Protein AF-A0A5A8DLE2-F1 (afdb_monomer_lite)

Secondary structure (DSSP, 8-state):
-----------------------------S-------SS---GGGTTTS-SS--PPPPS-SS--EEEEE-SSSTT--EEEEETTEEEEE-TTS-HHHHHHHHHHHHHHS-TTT-SSHHHHHHHHHHHHHTTEEEEEEES-GGGS-HHHHHHHHHHTTTSEE---EEET-TTHHHHHHHHHHHHIIIIIIHHH-HHHH-SSSS-HHHHHHHHHHHTTSB--GGG-S--HHHHHHHHHHHHHHHHHHHHHHHTTHHHHHS-TT-SSB----HHHHHHH-HHHHHHHHTTHHHH--PPPHHHHHTT--SSSS------S-----S------------

Radius of gyration: 22.49 Å; chains: 1; bounding box: 56×70×84 Å

Sequence (334 aa):
MGHLASAILAAALGAALSCGAAASILGPNPFSIVDSTAGCEDPSLAGCALATASGVVPADLYQREGPFETDEYPGFDRVVVTRGVTLLAEADVSDGFLERVADTLESMLPQFLASDPERQEAVIRAMFRHKAVVPIVSGYWEAVPHHLEDSWSSVAQDHTVCDGLMEGVPGQALEVVEHLLHALTEVGLKSVFPRVWGTSGNTPLALATETAIRQGWYNVEHCAGLSAEAEAERRRGMAKEFAYWFTTTVWDLQDRLGPLNEDEWVLRSRPELLRLMPDFFASFQTSAAQVLQPPNVTVLATFGTSRDGALPELGEGLTFGPGEALGARAPTFV

Organism: Cafeteria roenbergensis (NCBI:txid33653)

pLDDT: mean 77.66, std 25.87, range [23.58, 98.5]

Structure (mmCIF, N/CA/C/O backbone):
data_AF-A0A5A8DLE2-F1
#
_entry.id   AF-A0A5A8DLE2-F1
#
loop_
_atom_site.group_PDB
_atom_site.id
_atom_site.type_symbol
_atom_site.label_atom_id
_atom_site.label_alt_id
_atom_site.label_comp_id
_atom_site.label_asym_id
_atom_site.label_entity_id
_atom_site.label_seq_id
_atom_site.pdbx_PDB_ins_code
_atom_site.Cartn_x
_atom_site.Cartn_y
_atom_site.Cartn_z
_atom_site.occupancy
_atom_site.B_iso_or_equiv
_atom_site.auth_seq_id
_atom_site.auth_comp_id
_atom_site.auth_asym_id
_atom_site.auth_atom_id
_atom_site.pdbx_PDB_model_num
ATOM 1 N N . MET A 1 1 ? -25.331 40.918 -37.176 1.00 32.97 1 MET A N 1
ATOM 2 C CA . MET A 1 1 ? -26.703 40.366 -37.187 1.00 32.97 1 MET A CA 1
ATOM 3 C C . MET A 1 1 ? -26.636 38.982 -37.804 1.00 32.97 1 MET A C 1
ATOM 5 O O . MET A 1 1 ? -26.063 38.880 -38.878 1.00 32.97 1 MET A O 1
ATOM 9 N N . GLY A 1 2 ? -27.194 37.962 -37.147 1.00 28.95 2 GLY A N 1
ATOM 10 C CA . GLY A 1 2 ? -27.409 36.645 -37.760 1.00 28.95 2 GLY A CA 1
ATOM 11 C C . GLY A 1 2 ? -26.776 35.476 -37.008 1.00 28.95 2 GLY A C 1
ATOM 12 O O . GLY A 1 2 ? -25.726 34.988 -37.402 1.00 28.95 2 GLY A O 1
ATOM 13 N N . HIS A 1 3 ? -27.449 35.036 -35.944 1.00 27.28 3 HIS A N 1
ATOM 14 C CA . HIS A 1 3 ? -27.383 33.667 -35.426 1.00 27.28 3 HIS A CA 1
ATOM 15 C C . HIS A 1 3 ? -28.028 32.683 -36.417 1.00 27.28 3 HIS A C 1
ATOM 17 O O . HIS A 1 3 ? -28.999 33.074 -37.059 1.00 27.28 3 HIS A O 1
ATOM 23 N N . LEU A 1 4 ? -27.535 31.435 -36.463 1.00 27.31 4 LEU A N 1
ATOM 24 C CA . LEU A 1 4 ? -28.234 30.151 -36.735 1.00 27.31 4 LEU A CA 1
ATOM 25 C C . LEU A 1 4 ? -27.143 29.045 -36.747 1.00 27.31 4 LEU A C 1
ATOM 27 O O . LEU A 1 4 ? -26.208 29.140 -37.530 1.00 27.31 4 LEU A O 1
ATOM 31 N N . ALA A 1 5 ? -27.027 28.163 -35.746 1.00 26.70 5 ALA A N 1
ATOM 32 C CA . ALA A 1 5 ? -27.842 26.979 -35.412 1.00 26.70 5 ALA A CA 1
ATOM 33 C C . ALA A 1 5 ? -27.441 25.698 -36.178 1.00 26.70 5 ALA A C 1
ATOM 35 O O . ALA A 1 5 ? -27.615 25.633 -37.391 1.00 26.70 5 ALA A O 1
ATOM 36 N N . SER A 1 6 ? -26.977 24.675 -35.442 1.00 26.05 6 SER A N 1
ATOM 37 C CA . SER A 1 6 ? -27.193 23.217 -35.633 1.00 26.05 6 SER A CA 1
ATOM 38 C C . SER A 1 6 ? -26.203 22.443 -34.750 1.00 26.05 6 SER A C 1
ATOM 40 O O . SER A 1 6 ? -25.061 22.861 -34.638 1.00 26.05 6 SER A O 1
ATOM 42 N N . ALA A 1 7 ? -26.497 21.310 -34.124 1.00 26.56 7 ALA A N 1
ATOM 43 C CA . ALA A 1 7 ? -27.739 20.625 -33.804 1.00 26.56 7 ALA A CA 1
ATOM 44 C C . ALA A 1 7 ? -27.391 19.598 -32.707 1.00 26.56 7 ALA A C 1
ATOM 46 O O . ALA A 1 7 ? -26.281 19.074 -32.657 1.00 26.56 7 ALA A O 1
ATOM 47 N N . ILE A 1 8 ? -28.360 19.342 -31.838 1.00 24.34 8 ILE A N 1
ATOM 48 C CA . ILE A 1 8 ? -28.371 18.297 -30.816 1.00 24.34 8 ILE A CA 1
ATOM 49 C C . ILE A 1 8 ? -28.445 16.926 -31.501 1.00 24.34 8 ILE A C 1
ATOM 51 O O . ILE A 1 8 ? -29.288 16.740 -32.379 1.00 24.34 8 ILE A O 1
ATOM 55 N N . LEU A 1 9 ? -27.663 15.949 -31.035 1.00 23.92 9 LEU A N 1
ATOM 56 C CA . LEU A 1 9 ? -28.040 14.541 -31.152 1.00 23.92 9 LEU A CA 1
ATOM 57 C C . LEU A 1 9 ? -27.724 13.806 -29.847 1.00 23.92 9 LEU A C 1
ATOM 59 O O . LEU A 1 9 ? -26.591 13.431 -29.565 1.00 23.92 9 LEU A O 1
ATOM 63 N N . ALA A 1 10 ? -28.775 13.627 -29.052 1.00 24.17 10 ALA A N 1
ATOM 64 C CA . ALA A 1 10 ? -28.849 12.594 -28.040 1.00 24.17 10 ALA A CA 1
ATOM 65 C C . ALA A 1 10 ? -29.076 11.248 -28.741 1.00 24.17 10 ALA A C 1
ATOM 67 O O . ALA A 1 10 ? -29.974 11.132 -29.577 1.00 24.17 10 ALA A O 1
ATOM 68 N N . ALA A 1 11 ? -28.311 10.231 -28.362 1.00 24.34 11 ALA A N 1
ATOM 69 C CA . ALA A 1 11 ? -28.653 8.842 -28.623 1.00 24.34 11 ALA A CA 1
ATOM 70 C C . ALA A 1 11 ? -28.655 8.100 -27.286 1.00 24.34 11 ALA A C 1
ATOM 72 O O . ALA A 1 11 ? -27.632 7.623 -26.807 1.00 24.34 11 ALA A O 1
ATOM 73 N N . ALA A 1 12 ? -29.836 8.047 -26.676 1.00 24.00 12 ALA A N 1
ATOM 74 C CA . ALA A 1 12 ? -30.164 7.023 -25.706 1.00 24.00 12 ALA A CA 1
ATOM 75 C C . ALA A 1 12 ? -30.389 5.709 -26.466 1.00 24.00 12 ALA A C 1
ATOM 77 O O . ALA A 1 12 ? -31.257 5.642 -27.337 1.00 24.00 12 ALA A O 1
ATOM 78 N N . LEU A 1 13 ? -29.655 4.659 -26.107 1.00 24.69 13 LEU A N 1
ATOM 79 C CA . LEU A 1 13 ? -30.109 3.288 -26.300 1.00 24.69 13 LEU A CA 1
ATOM 80 C C . LEU A 1 13 ? -29.983 2.562 -24.968 1.00 24.69 13 LEU A C 1
ATOM 82 O O . LEU A 1 13 ? -28.892 2.269 -24.492 1.00 24.69 13 LEU A O 1
ATOM 86 N N . GLY A 1 14 ? -31.141 2.301 -24.366 1.00 23.58 14 GLY A N 1
ATOM 87 C CA . GLY A 1 14 ? -31.259 1.339 -23.292 1.00 23.58 14 GLY A CA 1
ATOM 88 C C . GLY A 1 14 ? -31.114 -0.075 -23.844 1.00 23.58 14 GLY A C 1
ATOM 89 O O . GLY A 1 14 ? -31.768 -0.442 -24.819 1.00 23.58 14 GLY A O 1
ATOM 90 N N . ALA A 1 15 ? -30.310 -0.878 -23.162 1.00 24.14 15 ALA A N 1
ATOM 91 C CA . ALA A 1 15 ? -30.466 -2.319 -23.118 1.00 24.14 15 ALA A CA 1
ATOM 92 C C . ALA A 1 15 ? -30.523 -2.708 -21.638 1.00 24.14 15 ALA A C 1
ATOM 94 O O . ALA A 1 15 ? -29.509 -2.938 -20.989 1.00 24.14 15 ALA A O 1
ATOM 95 N N . ALA A 1 16 ? -31.736 -2.729 -21.087 1.00 24.98 16 ALA A N 1
ATOM 96 C CA . ALA A 1 16 ? -32.003 -3.436 -19.848 1.00 24.98 16 ALA A CA 1
ATOM 97 C C . ALA A 1 16 ? -31.880 -4.939 -20.141 1.00 24.98 16 ALA A C 1
ATOM 99 O O . ALA A 1 16 ? -32.808 -5.547 -20.673 1.00 24.98 16 ALA A O 1
ATOM 100 N N . LEU A 1 17 ? -30.735 -5.538 -19.821 1.00 24.33 17 LEU A N 1
ATOM 101 C CA . LEU A 1 17 ? -30.641 -6.984 -19.655 1.00 24.33 17 LEU A CA 1
ATOM 102 C C . LEU A 1 17 ? -31.072 -7.310 -18.227 1.00 24.33 17 LEU A C 1
ATOM 104 O O . LEU A 1 17 ? -30.329 -7.148 -17.263 1.00 24.33 17 LEU A O 1
ATOM 108 N N . SER A 1 18 ? -32.326 -7.737 -18.096 1.00 24.89 18 SER A N 1
ATOM 109 C CA . SER A 1 18 ? -32.830 -8.369 -16.884 1.00 24.89 18 SER A CA 1
ATOM 110 C C . SER A 1 18 ? -32.021 -9.638 -16.608 1.00 24.89 18 SER A C 1
ATOM 112 O O . SER A 1 18 ? -32.090 -10.590 -17.388 1.00 24.89 18 SER A O 1
ATOM 114 N N . CYS A 1 19 ? -31.294 -9.681 -15.494 1.00 25.06 19 CYS A N 1
ATOM 115 C CA . CYS A 1 19 ? -30.743 -10.930 -14.984 1.00 25.06 19 CYS A CA 1
ATOM 116 C C . CYS A 1 19 ? -31.912 -11.746 -14.405 1.00 25.06 19 CYS A C 1
ATOM 118 O O . CYS A 1 19 ? -32.482 -11.405 -13.368 1.00 25.06 19 CYS A O 1
ATOM 120 N N . GLY A 1 20 ? -32.364 -12.750 -15.159 1.00 24.95 20 GLY A N 1
ATOM 121 C CA . GLY A 1 20 ? -33.495 -13.595 -14.795 1.00 24.95 20 GLY A CA 1
ATOM 122 C C . GLY A 1 20 ? -33.171 -14.464 -13.583 1.00 24.95 20 GLY A C 1
ATOM 123 O O . GLY A 1 20 ? -32.217 -15.236 -13.596 1.00 24.95 20 GLY A O 1
ATOM 124 N N . ALA A 1 21 ? -34.007 -14.376 -12.550 1.00 30.91 21 ALA A N 1
ATOM 125 C CA . ALA A 1 21 ? -34.030 -15.344 -11.468 1.00 30.91 21 ALA A CA 1
ATOM 126 C C . ALA A 1 21 ? -34.510 -16.701 -12.011 1.00 30.91 21 ALA A C 1
ATOM 128 O O . ALA A 1 21 ? -35.706 -16.910 -12.215 1.00 30.91 21 ALA A O 1
ATOM 129 N N . ALA A 1 22 ? -33.588 -17.635 -12.233 1.00 26.19 22 ALA A N 1
ATOM 130 C CA . ALA A 1 22 ? -33.927 -19.043 -12.380 1.00 26.19 22 ALA A CA 1
ATOM 131 C C . ALA A 1 22 ? -33.854 -19.707 -11.000 1.00 26.19 22 ALA A C 1
ATOM 133 O O . ALA A 1 22 ? -32.810 -20.182 -10.560 1.00 26.19 22 ALA A O 1
ATOM 134 N N . ALA A 1 23 ? -34.992 -19.733 -10.307 1.00 29.23 23 ALA A N 1
ATOM 135 C CA . ALA A 1 23 ? -35.202 -20.660 -9.208 1.00 29.23 23 ALA A CA 1
ATOM 136 C C . ALA A 1 23 ? -35.193 -22.089 -9.775 1.00 29.23 23 ALA A C 1
ATOM 138 O O . ALA A 1 23 ? -36.069 -22.456 -10.556 1.00 29.23 23 ALA A O 1
ATOM 139 N N . SER A 1 24 ? -34.217 -22.905 -9.380 1.00 27.42 24 SER A N 1
ATOM 140 C CA . SER A 1 24 ? -34.329 -24.361 -9.455 1.00 27.42 24 SER A CA 1
ATOM 141 C C . SER A 1 24 ? -34.182 -24.932 -8.055 1.00 27.42 24 SER A C 1
ATOM 143 O O . SER A 1 24 ? -33.137 -24.877 -7.416 1.00 27.42 24 SER A O 1
ATOM 145 N N . ILE A 1 25 ? -35.321 -25.419 -7.581 1.00 35.19 25 ILE A N 1
ATOM 146 C CA . ILE A 1 25 ? -35.518 -26.227 -6.389 1.00 35.19 25 ILE A CA 1
ATOM 147 C C . ILE A 1 25 ? -34.718 -27.511 -6.595 1.00 35.19 25 ILE A C 1
ATOM 149 O O . I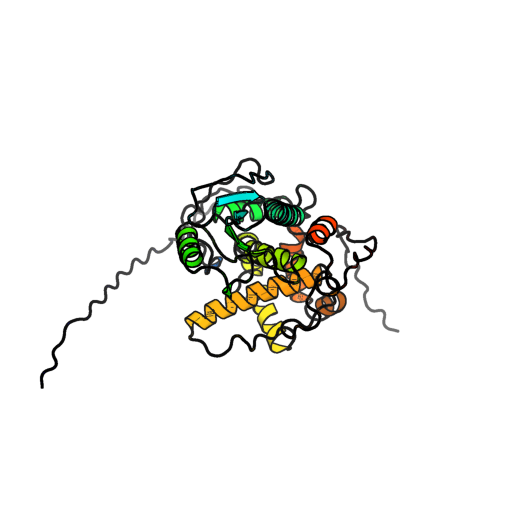LE A 1 25 ? -35.063 -28.249 -7.506 1.00 35.19 25 ILE A O 1
ATOM 153 N N . LEU A 1 26 ? -33.674 -27.743 -5.793 1.00 29.47 26 LEU A N 1
ATOM 154 C CA . LEU A 1 26 ? -33.203 -29.040 -5.274 1.00 29.47 26 LEU A CA 1
ATOM 155 C C . LEU A 1 26 ? -31.960 -28.779 -4.378 1.00 29.47 26 LEU A C 1
ATOM 157 O O . LEU A 1 26 ? -30.916 -28.403 -4.884 1.00 29.47 26 LEU A O 1
ATOM 161 N N . GLY A 1 27 ? -32.145 -28.932 -3.055 1.00 27.42 27 GLY A N 1
ATOM 162 C CA . GLY A 1 27 ? -31.203 -29.032 -1.907 1.00 27.42 27 GLY A CA 1
ATOM 163 C C . GLY A 1 27 ? -29.745 -28.507 -1.972 1.00 27.42 27 GLY A C 1
ATOM 164 O O . GLY A 1 27 ? -29.014 -28.845 -2.896 1.00 27.42 27 GLY A O 1
ATOM 165 N N . PRO A 1 28 ? -29.241 -27.794 -0.936 1.00 30.12 28 PRO A N 1
ATOM 166 C CA . PRO A 1 28 ? -27.872 -27.284 -0.931 1.00 30.12 28 PRO A CA 1
ATOM 167 C C . PRO A 1 28 ? -26.859 -28.401 -0.649 1.00 30.12 28 PRO A C 1
ATOM 169 O O . PRO A 1 28 ? -26.999 -29.158 0.311 1.00 30.12 28 PRO A O 1
ATOM 172 N N . ASN A 1 29 ? -25.796 -28.444 -1.448 1.00 28.48 29 ASN A N 1
ATOM 173 C CA . ASN A 1 29 ? -24.547 -29.112 -1.102 1.00 28.48 29 ASN A CA 1
ATOM 174 C C . ASN A 1 29 ? -23.515 -28.002 -0.801 1.00 28.48 29 ASN A C 1
ATOM 176 O O . ASN A 1 29 ? -23.241 -27.205 -1.697 1.00 28.48 29 ASN A O 1
ATOM 180 N N . PRO A 1 30 ? -22.984 -27.863 0.428 1.00 29.09 30 PRO A N 1
ATOM 181 C CA . PRO A 1 30 ? -22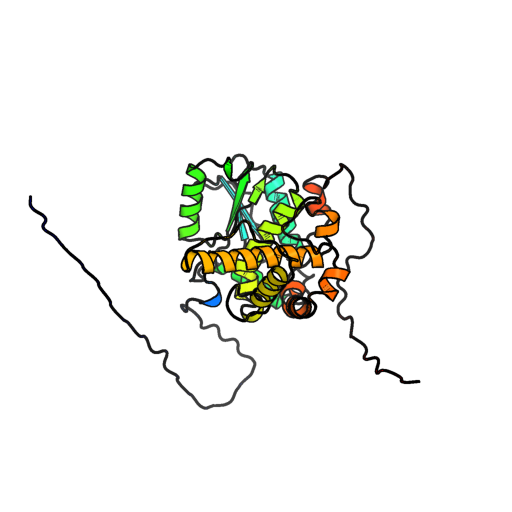.240 -26.665 0.839 1.00 29.09 30 PRO A CA 1
ATOM 182 C C . PRO A 1 30 ? -20.759 -26.624 0.411 1.00 29.09 30 PRO A C 1
ATOM 184 O O . PRO A 1 30 ? -20.025 -25.769 0.888 1.00 29.09 30 PRO A O 1
ATOM 187 N N . PHE A 1 31 ? -20.300 -27.503 -0.486 1.00 28.64 31 PHE A N 1
ATOM 188 C CA . PHE A 1 31 ? -18.889 -27.572 -0.899 1.00 28.64 31 PHE A CA 1
ATOM 189 C C . PHE A 1 31 ? -18.716 -27.732 -2.410 1.00 28.64 31 PHE A C 1
ATOM 191 O O . PHE A 1 31 ? -18.178 -28.721 -2.906 1.00 28.64 31 PHE A O 1
ATOM 198 N N . SER A 1 32 ? -19.173 -26.748 -3.176 1.00 24.77 32 SER A N 1
ATOM 199 C CA . SER A 1 32 ? -18.768 -26.609 -4.576 1.00 24.77 32 SER A CA 1
ATOM 200 C C . SER A 1 32 ? -18.684 -25.131 -4.921 1.00 24.77 32 SER A C 1
ATOM 202 O O . SER A 1 32 ? -19.685 -24.501 -5.250 1.00 24.77 32 SER A O 1
ATOM 204 N N . ILE A 1 33 ? -17.476 -24.575 -4.815 1.00 29.08 33 ILE A N 1
ATOM 205 C CA . ILE A 1 33 ? -17.124 -23.334 -5.501 1.00 29.08 33 ILE A CA 1
ATOM 206 C C . ILE A 1 33 ? -16.998 -23.722 -6.972 1.00 29.08 33 ILE A C 1
ATOM 208 O O . ILE A 1 33 ? -15.982 -24.267 -7.397 1.00 29.08 33 ILE A O 1
ATOM 212 N N . VAL A 1 34 ? -18.081 -23.539 -7.722 1.00 25.36 34 VAL A N 1
ATOM 213 C CA . VAL A 1 34 ? -18.034 -23.585 -9.180 1.00 25.36 34 VAL A CA 1
ATOM 214 C C . VAL A 1 34 ? -17.837 -22.150 -9.639 1.00 25.36 34 VAL A C 1
ATOM 216 O O . VAL A 1 34 ? -18.685 -21.290 -9.409 1.00 25.36 34 VAL A O 1
ATOM 219 N N . ASP A 1 35 ? -16.668 -21.912 -10.217 1.00 40.19 35 ASP A N 1
ATOM 220 C CA . ASP A 1 35 ? -16.272 -20.684 -10.889 1.00 40.19 35 ASP A CA 1
ATOM 221 C C . ASP A 1 35 ? -17.222 -20.405 -12.065 1.00 40.19 35 ASP A C 1
ATOM 223 O O . ASP A 1 35 ? -17.242 -21.139 -13.055 1.00 40.19 35 ASP A O 1
ATOM 227 N N . SER A 1 36 ? -18.059 -19.373 -11.934 1.00 29.75 36 SER A N 1
ATOM 228 C CA . SER A 1 36 ? -18.780 -18.786 -13.063 1.00 29.75 36 SER A CA 1
ATOM 229 C C . SER A 1 36 ? -19.117 -17.316 -12.796 1.00 29.75 36 SER A C 1
ATOM 231 O O . SER A 1 36 ? -20.277 -16.939 -12.628 1.00 29.75 36 SER A O 1
ATOM 233 N N . THR A 1 37 ? -18.102 -16.458 -12.782 1.00 32.00 37 THR A N 1
ATOM 234 C CA . THR A 1 37 ? -18.292 -15.019 -13.037 1.00 32.00 37 THR A CA 1
ATOM 235 C C . THR A 1 37 ? -17.334 -14.565 -14.129 1.00 32.00 37 THR A C 1
ATOM 237 O O . THR A 1 37 ? -16.510 -13.677 -13.938 1.00 32.00 37 THR A O 1
ATOM 240 N N . ALA A 1 38 ? -17.437 -15.191 -15.302 1.00 28.22 38 ALA A N 1
ATOM 241 C CA . ALA A 1 38 ? -16.928 -14.588 -16.523 1.00 28.22 38 ALA A CA 1
ATOM 242 C C . ALA A 1 38 ? -17.908 -13.480 -16.947 1.00 28.22 38 ALA A C 1
ATOM 244 O O . ALA A 1 38 ? -19.016 -13.772 -17.395 1.00 28.22 38 ALA A O 1
ATOM 245 N N . GLY A 1 39 ? -17.499 -12.217 -16.788 1.00 32.00 39 GLY A N 1
ATOM 246 C CA . GLY A 1 39 ? -18.127 -11.076 -17.466 1.00 32.00 39 GLY A CA 1
ATOM 247 C C . GLY A 1 39 ? -19.148 -10.243 -16.683 1.00 32.00 39 GLY A C 1
ATOM 248 O O . GLY A 1 39 ? -19.954 -9.567 -17.315 1.00 32.00 39 GLY A O 1
ATOM 249 N N . CYS A 1 40 ? -19.132 -10.242 -15.349 1.00 25.17 40 CYS A N 1
ATOM 250 C CA . CYS A 1 40 ? -19.852 -9.218 -14.583 1.00 25.17 40 CYS A CA 1
ATOM 251 C C . CYS A 1 40 ? -18.854 -8.174 -14.077 1.00 25.17 40 CYS A C 1
ATOM 253 O O . CYS A 1 40 ? -17.944 -8.525 -13.331 1.00 25.17 40 CYS A O 1
ATOM 255 N N . GLU A 1 41 ? -19.027 -6.918 -14.496 1.00 34.34 41 GLU A N 1
ATOM 256 C CA . GLU A 1 41 ? -18.371 -5.762 -13.878 1.00 34.34 41 GLU A CA 1
ATOM 257 C C . GLU A 1 41 ? -18.607 -5.822 -12.363 1.00 34.34 41 GLU A C 1
ATOM 259 O O . GLU A 1 41 ? -19.743 -6.039 -11.932 1.00 34.34 41 GLU A O 1
ATOM 264 N N . ASP A 1 42 ? -17.554 -5.666 -11.560 1.00 40.97 42 ASP A N 1
ATOM 265 C CA . ASP A 1 42 ? -17.693 -5.551 -10.110 1.00 40.97 42 ASP A CA 1
ATOM 266 C C . ASP A 1 42 ? -17.898 -4.068 -9.749 1.00 40.97 42 ASP A C 1
ATOM 268 O O . ASP A 1 42 ? -16.926 -3.309 -9.692 1.00 40.97 42 ASP A O 1
ATOM 272 N N . PRO A 1 43 ? -19.139 -3.611 -9.486 1.00 38.09 43 PRO A N 1
ATOM 273 C CA . PRO A 1 43 ? -19.397 -2.221 -9.121 1.00 38.09 43 PRO A CA 1
ATOM 274 C C . PRO A 1 43 ? -18.741 -1.831 -7.790 1.00 38.09 43 PRO A C 1
ATOM 276 O O . PRO A 1 43 ? -18.664 -0.642 -7.481 1.00 38.09 43 PRO A O 1
ATOM 279 N N . SER A 1 44 ? -18.256 -2.798 -7.000 1.00 42.09 44 SER A N 1
ATOM 280 C CA . SER A 1 44 ? -17.483 -2.519 -5.794 1.00 42.09 44 SER A CA 1
ATOM 281 C C . SER A 1 44 ? -16.057 -2.054 -6.093 1.00 42.09 44 SER A C 1
ATOM 283 O O . SER A 1 44 ? -15.474 -1.401 -5.239 1.00 42.09 44 SER A O 1
ATOM 285 N N . LEU A 1 45 ? -15.521 -2.273 -7.302 1.00 50.62 45 LEU A N 1
ATOM 286 C CA . LEU A 1 45 ? -14.176 -1.848 -7.713 1.00 50.62 45 LEU A CA 1
ATOM 287 C C . LEU A 1 45 ? -14.125 -0.499 -8.451 1.00 50.62 45 LEU A C 1
ATOM 289 O O . LEU A 1 45 ? -13.042 -0.085 -8.845 1.00 50.62 45 LEU A O 1
ATOM 293 N N . ALA A 1 46 ? -15.238 0.236 -8.562 1.00 53.97 46 ALA A N 1
ATOM 294 C CA . ALA A 1 46 ? -15.270 1.554 -9.210 1.00 53.97 46 ALA A CA 1
ATOM 295 C C . ALA A 1 46 ? -14.126 2.490 -8.741 1.00 53.97 46 ALA A C 1
ATOM 297 O O . ALA A 1 46 ? -13.840 2.560 -7.538 1.00 53.97 46 ALA A O 1
ATOM 298 N N . GLY A 1 47 ? -13.489 3.192 -9.689 1.00 72.06 47 GLY A N 1
ATOM 299 C CA . GLY A 1 47 ? -12.315 4.046 -9.471 1.00 72.06 47 GLY A CA 1
ATOM 300 C C . GLY A 1 47 ? -11.200 3.761 -10.485 1.00 72.06 47 GLY A C 1
ATOM 301 O O . GLY A 1 47 ? -11.477 3.547 -11.660 1.00 72.06 47 GLY A O 1
ATOM 302 N N . CYS A 1 48 ? -9.953 3.730 -10.010 1.00 79.56 48 CYS A N 1
ATOM 303 C CA . CYS A 1 48 ? -8.745 3.422 -10.791 1.00 79.56 48 CYS A CA 1
ATOM 304 C C . CYS A 1 48 ? -8.639 1.971 -11.296 1.00 79.56 48 CYS A C 1
ATOM 306 O O . CYS A 1 48 ? -7.847 1.686 -12.192 1.00 79.56 48 CYS A O 1
ATOM 308 N N . ALA A 1 49 ? -9.376 1.038 -10.687 1.00 82.56 49 ALA A N 1
ATOM 309 C CA . ALA A 1 49 ? -9.276 -0.375 -11.016 1.00 82.56 49 ALA A CA 1
ATOM 310 C C . ALA A 1 49 ? -10.046 -0.715 -12.288 1.00 82.56 49 ALA A C 1
ATOM 312 O O . ALA A 1 49 ? -11.186 -0.287 -12.483 1.00 82.56 49 ALA A O 1
ATOM 313 N N . LEU A 1 50 ? -9.439 -1.547 -13.136 1.00 83.75 50 LEU A N 1
ATOM 314 C CA . LEU A 1 50 ? -10.108 -2.088 -14.310 1.00 83.75 50 LEU A CA 1
ATOM 315 C C . LEU A 1 50 ? -11.383 -2.820 -13.889 1.00 83.75 50 LEU A C 1
ATOM 317 O O . LEU A 1 50 ? -11.340 -3.771 -13.103 1.00 83.75 50 LEU A O 1
ATOM 321 N N . ALA A 1 51 ? -12.506 -2.426 -14.491 1.00 75.25 51 ALA A N 1
ATOM 322 C CA . ALA A 1 51 ? -13.812 -3.024 -14.225 1.00 75.25 51 ALA A CA 1
ATOM 323 C C . ALA A 1 51 ? -13.871 -4.521 -14.585 1.00 75.25 51 ALA A C 1
ATOM 325 O O . ALA A 1 51 ? -14.676 -5.264 -14.024 1.00 75.25 51 ALA A O 1
ATOM 326 N N . THR A 1 52 ? -13.020 -4.969 -15.517 1.00 81.50 52 THR A N 1
ATOM 327 C CA . THR A 1 52 ? -12.929 -6.371 -15.941 1.00 81.50 52 THR A CA 1
ATOM 328 C C . THR A 1 52 ? -11.619 -7.001 -15.480 1.00 81.50 52 THR A C 1
ATOM 330 O O . THR A 1 52 ? -10.536 -6.615 -15.920 1.00 81.50 52 THR A O 1
ATOM 333 N N . ALA A 1 53 ? -11.734 -8.039 -14.655 1.00 86.06 53 ALA A N 1
ATOM 334 C CA . ALA A 1 53 ? -10.612 -8.855 -14.212 1.00 86.06 53 ALA A CA 1
ATOM 335 C C . ALA A 1 53 ? -10.209 -9.839 -15.335 1.00 86.06 53 ALA A C 1
ATOM 337 O O . ALA A 1 53 ? -10.900 -10.829 -15.578 1.00 86.06 53 ALA A O 1
ATOM 338 N N . SER A 1 54 ? -9.128 -9.545 -16.061 1.00 89.94 54 SER A N 1
ATOM 339 C CA . SER A 1 54 ? -8.698 -10.286 -17.265 1.00 89.94 54 SER A CA 1
ATOM 340 C C . SER A 1 54 ? -7.215 -10.676 -17.290 1.00 89.94 54 SER A C 1
ATOM 342 O O . SER A 1 54 ? -6.779 -11.363 -18.214 1.00 89.94 54 SER A O 1
ATOM 344 N N . GLY A 1 55 ? -6.436 -10.258 -16.293 1.00 92.12 55 GLY A N 1
ATOM 345 C CA . GLY A 1 55 ? -5.019 -10.586 -16.182 1.00 92.12 55 GLY A CA 1
ATOM 346 C C . GLY A 1 55 ? -4.761 -12.072 -15.927 1.00 92.12 55 GLY A C 1
ATOM 347 O O . GLY A 1 55 ? -5.585 -12.793 -15.352 1.00 92.12 55 GLY A O 1
ATOM 348 N N . VAL A 1 56 ? -3.593 -12.532 -16.374 1.00 94.00 56 VAL A N 1
ATOM 349 C CA . VAL A 1 56 ? -3.148 -13.918 -16.216 1.00 94.00 56 VAL A CA 1
ATOM 350 C C . VAL A 1 56 ? -2.625 -14.122 -14.799 1.00 94.00 56 VAL A C 1
ATOM 352 O O . VAL A 1 56 ? -1.845 -13.325 -14.290 1.00 94.00 56 VAL A O 1
ATOM 355 N N . VAL A 1 57 ? -3.049 -15.213 -14.166 1.00 96.69 57 VAL A N 1
ATOM 356 C CA . VAL A 1 57 ? -2.593 -15.595 -12.829 1.00 96.69 57 VAL A CA 1
ATOM 357 C C . VAL A 1 57 ? -1.545 -16.703 -12.967 1.00 96.69 57 VAL A C 1
ATOM 359 O O . VAL A 1 57 ? -1.889 -17.764 -13.503 1.00 96.69 57 VAL A O 1
ATOM 362 N N . PRO A 1 58 ? -0.300 -16.506 -12.499 1.00 96.00 58 PRO A N 1
ATOM 363 C CA . PRO A 1 58 ? 0.733 -17.532 -12.576 1.00 96.00 58 PRO A CA 1
ATOM 364 C C . PRO A 1 58 ? 0.421 -18.720 -11.658 1.00 96.00 58 PRO A C 1
ATOM 366 O O . PRO A 1 58 ? -0.396 -18.642 -10.736 1.00 96.00 58 PRO A O 1
ATOM 369 N N . ALA A 1 59 ? 1.083 -19.849 -11.923 1.00 94.06 59 ALA A N 1
ATOM 370 C CA . ALA A 1 59 ? 0.960 -21.041 -11.087 1.00 94.06 59 ALA A CA 1
ATOM 371 C C . ALA A 1 59 ? 1.570 -20.824 -9.693 1.00 94.06 59 ALA A C 1
ATOM 373 O O . ALA A 1 59 ? 0.976 -21.247 -8.701 1.00 94.06 59 ALA A O 1
ATOM 374 N N . ASP A 1 60 ? 2.719 -20.146 -9.627 1.00 95.69 60 ASP A N 1
ATOM 375 C CA . ASP A 1 60 ? 3.336 -19.707 -8.378 1.00 95.69 60 ASP A CA 1
ATOM 376 C C . ASP A 1 60 ? 3.016 -18.227 -8.132 1.00 95.69 60 ASP A C 1
ATOM 378 O O . ASP A 1 60 ? 3.516 -17.341 -8.818 1.00 95.69 60 ASP A O 1
ATOM 382 N N . LEU A 1 61 ? 2.149 -17.960 -7.154 1.00 96.62 61 LEU A N 1
ATOM 383 C CA . LEU A 1 61 ? 1.713 -16.606 -6.794 1.00 96.62 61 LEU A CA 1
ATOM 384 C C . LEU A 1 61 ? 2.766 -15.804 -6.019 1.00 96.62 61 LEU A C 1
ATOM 386 O O . LEU A 1 61 ? 2.631 -14.589 -5.867 1.00 96.62 61 LEU A O 1
ATOM 390 N N . TYR A 1 62 ? 3.752 -16.495 -5.454 1.00 96.44 62 TYR A N 1
ATOM 391 C CA . TYR A 1 62 ? 4.731 -15.930 -4.531 1.00 96.44 62 TYR A CA 1
ATOM 392 C C . TYR A 1 62 ? 6.078 -15.676 -5.210 1.00 96.44 62 TYR A C 1
ATOM 394 O O . TYR A 1 62 ? 6.951 -15.055 -4.606 1.00 96.44 62 TYR A O 1
ATOM 402 N N . GLN A 1 63 ? 6.232 -16.132 -6.455 1.00 94.69 63 GLN A N 1
ATOM 403 C CA . GLN A 1 63 ? 7.418 -15.911 -7.261 1.00 94.69 63 GLN A CA 1
ATOM 404 C C . GLN A 1 63 ? 7.582 -14.425 -7.613 1.00 94.69 63 GLN A C 1
ATOM 406 O O . GLN A 1 63 ? 6.629 -13.756 -8.017 1.00 94.69 63 GLN A O 1
ATOM 411 N N . ARG A 1 64 ? 8.823 -13.941 -7.493 1.00 96.50 64 ARG A N 1
ATOM 412 C CA . ARG A 1 64 ? 9.277 -12.684 -8.089 1.00 96.50 64 ARG A CA 1
ATOM 413 C C . ARG A 1 64 ? 9.799 -12.933 -9.496 1.00 96.50 64 ARG A C 1
ATOM 415 O O . ARG A 1 64 ? 10.586 -13.857 -9.717 1.00 96.50 64 ARG A O 1
ATOM 422 N N . GLU A 1 65 ? 9.428 -12.053 -10.407 1.00 96.00 65 GLU A N 1
ATOM 423 C CA . GLU A 1 65 ? 10.044 -11.895 -11.717 1.00 96.00 65 GLU A CA 1
ATOM 424 C C . GLU A 1 65 ? 10.727 -10.522 -11.786 1.00 96.00 65 GLU A C 1
ATOM 426 O O . GLU A 1 65 ? 10.183 -9.530 -11.304 1.00 96.00 65 GLU A O 1
ATOM 431 N N . GLY A 1 66 ? 11.916 -10.458 -12.379 1.00 92.75 66 GLY A N 1
ATOM 432 C CA . GLY A 1 66 ? 12.692 -9.228 -12.529 1.00 92.75 66 GLY A CA 1
ATOM 433 C C . GLY A 1 66 ? 13.638 -8.920 -11.357 1.00 92.75 66 GLY A C 1
ATOM 434 O O . GLY A 1 66 ? 13.747 -9.720 -10.421 1.00 92.75 66 GLY A O 1
ATOM 435 N N . PRO A 1 67 ? 14.342 -7.774 -11.415 1.00 93.88 67 PRO A N 1
ATOM 436 C CA . PRO A 1 67 ? 14.187 -6.721 -12.425 1.00 93.88 67 PRO A CA 1
ATOM 437 C C . PRO A 1 67 ? 14.660 -7.142 -13.824 1.00 93.88 67 PRO A C 1
ATOM 439 O O . PRO A 1 67 ? 15.677 -7.819 -13.970 1.00 93.88 67 PRO A O 1
ATOM 442 N N . PHE A 1 68 ? 13.909 -6.748 -14.855 1.00 94.94 68 PHE A N 1
ATOM 443 C CA . PHE A 1 68 ? 14.276 -6.916 -16.266 1.00 94.94 68 PHE A CA 1
ATOM 444 C C . PHE A 1 68 ? 14.095 -5.603 -17.023 1.00 94.94 68 PHE A C 1
ATOM 446 O O . PHE A 1 68 ? 13.199 -4.829 -16.690 1.00 94.94 68 PHE A O 1
ATOM 453 N N . GLU A 1 69 ? 14.899 -5.385 -18.064 1.00 96.69 69 GLU A N 1
ATOM 454 C CA . GLU A 1 69 ? 14.632 -4.329 -19.043 1.00 96.69 69 GLU A CA 1
ATOM 455 C C . GLU A 1 69 ? 13.360 -4.648 -19.848 1.00 96.69 69 GLU A C 1
ATOM 457 O O . GLU A 1 69 ? 13.087 -5.814 -20.151 1.00 96.69 69 GLU A O 1
ATOM 462 N N . THR A 1 70 ? 12.591 -3.622 -20.212 1.00 94.81 70 THR A N 1
ATOM 463 C CA . THR A 1 70 ? 11.370 -3.749 -21.018 1.00 94.81 70 THR A CA 1
ATOM 464 C C . THR A 1 70 ? 11.161 -2.538 -21.926 1.00 94.81 70 THR A C 1
ATOM 466 O O . THR A 1 70 ? 11.547 -1.422 -21.594 1.00 94.81 70 THR A O 1
ATOM 469 N N . ASP A 1 71 ? 10.539 -2.764 -23.081 1.00 93.69 71 ASP A N 1
ATOM 470 C CA . ASP A 1 71 ? 10.006 -1.735 -23.981 1.00 93.69 71 ASP A CA 1
ATOM 471 C C . ASP A 1 71 ? 8.475 -1.836 -24.144 1.00 93.69 71 ASP A C 1
ATOM 473 O O . ASP A 1 71 ? 7.883 -1.121 -24.955 1.00 93.69 71 ASP A O 1
ATOM 477 N N . GLU A 1 72 ? 7.824 -2.708 -23.362 1.00 93.19 72 GLU A N 1
ATOM 478 C CA . GLU A 1 72 ? 6.375 -2.954 -23.401 1.00 93.19 72 GLU A CA 1
ATOM 479 C C . GLU A 1 72 ? 5.570 -1.757 -22.876 1.00 93.19 72 GLU A C 1
ATOM 481 O O . GLU A 1 72 ? 4.471 -1.483 -23.364 1.00 93.19 72 GLU A O 1
ATOM 486 N N . TYR A 1 73 ? 6.127 -1.021 -21.910 1.00 92.50 73 TYR A N 1
ATOM 487 C CA . TYR A 1 73 ? 5.458 0.078 -21.222 1.00 92.50 73 TYR A CA 1
ATOM 488 C C . TYR A 1 73 ? 6.124 1.405 -21.600 1.00 92.50 73 TYR A C 1
ATOM 490 O O . TYR A 1 73 ? 7.252 1.662 -21.182 1.00 92.50 73 TYR A O 1
ATOM 498 N N . PRO A 1 74 ? 5.462 2.281 -22.380 1.00 89.69 74 PRO A N 1
ATOM 499 C CA . PRO A 1 74 ? 6.003 3.602 -22.684 1.00 89.69 74 PRO A CA 1
ATOM 500 C C . PRO A 1 74 ? 6.423 4.328 -21.402 1.00 89.69 74 PRO A C 1
ATOM 502 O O . PRO A 1 74 ? 5.707 4.262 -20.410 1.00 89.69 74 PRO A O 1
ATOM 505 N N . GLY A 1 75 ? 7.583 4.987 -21.417 1.00 89.75 75 GLY A N 1
ATOM 506 C CA . GLY A 1 75 ? 8.094 5.749 -20.270 1.00 89.75 75 GLY A CA 1
ATOM 507 C C . GLY A 1 75 ? 8.756 4.924 -19.160 1.00 89.75 75 GLY A C 1
ATOM 508 O O . GLY A 1 75 ? 9.417 5.511 -18.310 1.00 89.75 75 GLY A O 1
ATOM 509 N N . PHE A 1 76 ? 8.654 3.592 -19.188 1.00 94.75 76 PHE A N 1
ATOM 510 C CA . PHE A 1 76 ? 9.247 2.709 -18.183 1.00 94.75 76 PHE A CA 1
ATOM 511 C C . PHE A 1 76 ? 10.156 1.689 -18.859 1.00 94.75 76 PHE A C 1
ATOM 513 O O . PHE A 1 76 ? 9.737 0.981 -19.770 1.00 94.75 76 PHE A O 1
ATOM 520 N N . ASP A 1 77 ? 11.408 1.619 -18.422 1.00 95.44 77 ASP A N 1
ATOM 521 C CA . ASP A 1 77 ? 12.422 0.765 -19.041 1.00 95.44 77 ASP A CA 1
ATOM 522 C C . ASP A 1 77 ? 12.735 -0.477 -18.206 1.00 95.44 77 ASP A C 1
ATOM 524 O O . ASP A 1 77 ? 13.448 -1.364 -18.674 1.00 95.44 77 ASP A O 1
ATOM 528 N N . ARG A 1 78 ? 12.192 -0.569 -16.986 1.00 97.25 78 ARG A N 1
ATOM 529 C CA . ARG A 1 78 ? 12.390 -1.701 -16.082 1.00 97.25 78 ARG A CA 1
ATOM 530 C C . ARG A 1 78 ? 11.092 -2.167 -15.448 1.00 97.25 78 ARG A C 1
ATOM 532 O O . ARG A 1 78 ? 10.220 -1.372 -15.103 1.00 97.25 78 ARG A O 1
ATOM 539 N N . VAL A 1 79 ? 11.003 -3.478 -15.243 1.00 97.62 79 VAL A N 1
ATOM 540 C CA . VAL A 1 79 ? 9.847 -4.130 -14.625 1.00 97.62 79 VAL A CA 1
ATOM 541 C C . VAL A 1 79 ? 10.259 -5.158 -13.574 1.00 97.62 79 VAL A C 1
ATOM 543 O O . VAL A 1 79 ? 11.181 -5.950 -13.783 1.00 97.62 79 VAL A O 1
ATOM 546 N N . VAL A 1 80 ? 9.537 -5.166 -12.453 1.00 98.44 80 VAL A N 1
ATOM 547 C CA . VAL A 1 80 ? 9.504 -6.262 -11.473 1.00 98.44 80 VAL A CA 1
ATOM 548 C C . VAL A 1 80 ? 8.056 -6.680 -11.273 1.00 98.44 80 VAL A C 1
ATOM 550 O O . VAL A 1 80 ? 7.198 -5.835 -11.045 1.00 98.44 80 VAL A O 1
ATOM 553 N N . VAL A 1 81 ? 7.772 -7.978 -11.296 1.00 97.94 81 VAL A N 1
ATOM 554 C CA . VAL A 1 81 ? 6.454 -8.505 -10.931 1.00 97.94 81 VAL A CA 1
ATOM 555 C C . VAL A 1 81 ? 6.598 -9.298 -9.646 1.00 97.94 81 VAL A C 1
ATOM 557 O O . VAL A 1 81 ? 7.353 -10.266 -9.579 1.00 97.94 81 VAL A O 1
ATOM 560 N N . THR A 1 82 ? 5.874 -8.897 -8.605 1.00 98.00 82 THR A N 1
ATOM 561 C CA . THR A 1 82 ? 5.810 -9.665 -7.361 1.00 98.00 82 THR A CA 1
ATOM 562 C C . THR A 1 82 ? 4.462 -9.492 -6.683 1.00 98.00 82 THR A C 1
ATOM 564 O O . THR A 1 82 ? 3.852 -8.426 -6.705 1.00 98.00 82 THR A O 1
ATOM 567 N N . ARG A 1 83 ? 3.963 -10.577 -6.090 1.00 97.50 83 ARG A N 1
ATOM 568 C CA . ARG A 1 83 ? 2.713 -10.622 -5.306 1.00 97.50 83 ARG A CA 1
ATOM 569 C C . ARG A 1 83 ? 1.511 -10.012 -6.030 1.00 97.50 83 ARG A C 1
ATOM 571 O O . ARG A 1 83 ? 0.625 -9.422 -5.415 1.00 97.50 83 ARG A O 1
ATOM 578 N N . GLY A 1 84 ? 1.479 -10.218 -7.345 1.00 97.00 84 GLY A N 1
ATOM 579 C CA . GLY A 1 84 ? 0.428 -9.751 -8.242 1.00 97.00 84 GLY A CA 1
ATOM 580 C C . GLY A 1 84 ? 0.489 -8.270 -8.604 1.00 97.00 84 GLY A C 1
ATOM 581 O O . GLY A 1 84 ? -0.407 -7.805 -9.301 1.00 97.00 84 GLY A O 1
ATOM 582 N N . VAL A 1 85 ? 1.526 -7.548 -8.173 1.00 98.25 85 VAL A N 1
ATOM 583 C CA . VAL A 1 85 ? 1.791 -6.158 -8.555 1.00 98.25 85 VAL A CA 1
ATOM 584 C C . VAL A 1 85 ? 2.931 -6.116 -9.565 1.00 98.25 85 VAL A C 1
ATOM 586 O O . VAL A 1 85 ? 3.973 -6.739 -9.363 1.00 98.25 85 VAL A O 1
ATOM 589 N N . THR A 1 86 ? 2.730 -5.354 -10.633 1.00 98.06 86 THR A N 1
ATOM 590 C CA . THR A 1 86 ? 3.765 -5.000 -11.607 1.00 98.06 86 THR A CA 1
ATOM 591 C C . THR A 1 86 ? 4.340 -3.636 -11.230 1.00 98.06 86 THR A C 1
ATOM 593 O O . THR A 1 86 ? 3.647 -2.623 -11.288 1.00 98.06 86 THR A O 1
ATOM 596 N N . LEU A 1 87 ? 5.596 -3.611 -10.802 1.00 98.44 87 LEU A N 1
ATOM 597 C CA . LEU A 1 87 ? 6.356 -2.401 -10.515 1.00 98.44 87 LEU A CA 1
ATOM 598 C C . LEU A 1 87 ? 7.052 -1.955 -11.803 1.00 98.44 87 LEU A C 1
ATOM 600 O O . LEU A 1 87 ? 7.867 -2.709 -12.338 1.00 98.44 87 LEU A O 1
ATOM 604 N N . LEU A 1 88 ? 6.726 -0.761 -12.296 1.00 97.31 88 LEU A N 1
ATOM 605 C CA . LEU A 1 88 ? 7.317 -0.191 -13.511 1.00 97.31 88 LEU A CA 1
ATOM 606 C C . LEU A 1 88 ? 8.232 0.966 -13.133 1.00 97.31 88 LEU A C 1
ATOM 608 O O . LEU A 1 88 ? 7.759 1.941 -12.569 1.00 97.31 88 LEU A O 1
ATOM 612 N N . ALA A 1 89 ? 9.520 0.882 -13.429 1.00 96.56 89 ALA A N 1
ATOM 613 C CA . ALA A 1 89 ? 10.480 1.928 -13.090 1.00 96.56 89 ALA A CA 1
ATOM 614 C C . ALA A 1 89 ? 10.927 2.686 -14.343 1.00 96.56 89 ALA A C 1
ATOM 616 O O . ALA A 1 89 ? 11.142 2.083 -15.397 1.00 96.56 89 ALA A O 1
ATOM 617 N N . GLU A 1 90 ? 11.041 4.010 -14.229 1.00 93.56 90 GLU A N 1
ATOM 618 C CA . GLU A 1 90 ? 11.691 4.824 -15.258 1.00 93.56 90 GLU A CA 1
ATOM 619 C C . GLU A 1 90 ? 13.222 4.745 -15.165 1.00 93.56 90 GLU A C 1
ATOM 621 O O . GLU A 1 90 ? 13.781 4.308 -14.156 1.00 93.56 90 GLU A O 1
ATOM 626 N N . ALA A 1 91 ? 13.897 5.286 -16.181 1.00 92.38 91 ALA A N 1
ATOM 627 C CA . ALA A 1 91 ? 15.346 5.204 -16.339 1.00 92.38 91 ALA A CA 1
ATOM 628 C C . ALA A 1 91 ? 16.161 5.737 -15.149 1.00 92.38 91 ALA A C 1
ATOM 630 O O . ALA A 1 91 ? 17.203 5.160 -14.834 1.00 92.38 91 ALA A O 1
ATOM 631 N N . ASP A 1 92 ? 15.691 6.782 -14.466 1.00 92.62 92 ASP A N 1
ATOM 632 C CA . ASP A 1 92 ? 16.421 7.420 -13.362 1.00 92.62 92 ASP A CA 1
ATOM 633 C C . ASP A 1 92 ? 16.174 6.762 -11.991 1.00 92.62 92 ASP A C 1
ATOM 635 O O . ASP A 1 92 ? 16.800 7.153 -11.001 1.00 92.62 92 ASP A O 1
ATOM 639 N N . VAL A 1 93 ? 15.307 5.747 -11.919 1.00 95.31 93 VAL A N 1
ATOM 640 C CA . VAL A 1 93 ? 15.064 4.968 -10.697 1.00 95.31 93 VAL A CA 1
ATOM 641 C C . VAL A 1 93 ? 16.117 3.875 -10.542 1.00 95.31 93 VAL A C 1
ATOM 643 O O . VAL A 1 93 ? 16.342 3.079 -11.453 1.00 95.31 93 VAL A O 1
ATOM 646 N N . SER A 1 94 ? 16.755 3.779 -9.379 1.00 95.06 94 SER A N 1
ATOM 647 C CA . SER A 1 94 ? 17.816 2.802 -9.145 1.00 95.06 94 SER A CA 1
ATOM 648 C C . SER A 1 94 ? 17.285 1.369 -9.003 1.00 95.06 94 SER A C 1
ATOM 650 O O . SER A 1 94 ? 16.301 1.119 -8.305 1.00 95.06 94 SER A O 1
ATOM 652 N N . ASP A 1 95 ? 17.995 0.390 -9.579 1.00 94.75 95 ASP A N 1
ATOM 653 C CA . ASP A 1 95 ? 17.656 -1.038 -9.429 1.00 94.75 95 ASP A CA 1
ATOM 654 C C . ASP A 1 95 ? 17.555 -1.446 -7.958 1.00 94.75 95 ASP A C 1
ATOM 656 O O . ASP A 1 95 ? 16.618 -2.122 -7.544 1.00 94.75 95 ASP A O 1
ATOM 660 N N . GLY A 1 96 ? 18.494 -0.967 -7.137 1.00 95.12 96 GLY A N 1
ATOM 661 C CA . GLY A 1 96 ? 18.489 -1.260 -5.710 1.00 95.12 96 GLY A CA 1
ATOM 662 C C . GLY A 1 96 ? 17.253 -0.707 -4.998 1.00 95.12 96 GLY A C 1
ATOM 663 O O . GLY A 1 96 ? 16.811 -1.295 -4.016 1.00 95.12 96 GLY A O 1
ATOM 664 N N . PHE A 1 97 ? 16.689 0.416 -5.444 1.00 96.62 97 PHE A N 1
ATOM 665 C CA . PHE A 1 97 ? 15.436 0.926 -4.895 1.00 96.62 97 PHE A CA 1
ATOM 666 C C . PHE A 1 97 ? 14.241 0.087 -5.336 1.00 96.62 97 PHE A C 1
ATOM 668 O O . PHE A 1 97 ? 13.467 -0.340 -4.481 1.00 96.62 97 PHE A O 1
ATOM 675 N N . LEU A 1 98 ? 14.153 -0.230 -6.629 1.00 97.44 98 LEU A N 1
ATOM 676 C CA . LEU A 1 98 ? 13.127 -1.113 -7.183 1.00 97.44 98 LEU A CA 1
ATOM 677 C C . LEU A 1 98 ? 13.093 -2.479 -6.469 1.00 97.44 98 LEU A C 1
ATOM 679 O O . LEU A 1 98 ? 12.025 -2.953 -6.075 1.00 97.44 98 LEU A O 1
ATOM 683 N N . GLU A 1 99 ? 14.258 -3.080 -6.212 1.00 97.25 99 GLU A N 1
ATOM 684 C CA . GLU A 1 99 ? 14.384 -4.325 -5.443 1.00 97.25 99 GLU A CA 1
ATOM 685 C C . GLU A 1 99 ? 13.878 -4.178 -4.001 1.00 97.25 99 GLU A C 1
ATOM 687 O O . GLU A 1 99 ? 13.135 -5.036 -3.523 1.00 97.25 99 GLU A O 1
ATOM 692 N N . ARG A 1 100 ? 14.212 -3.079 -3.310 1.00 97.69 100 ARG A N 1
ATOM 693 C CA . ARG A 1 100 ? 13.736 -2.824 -1.937 1.00 97.69 100 ARG A CA 1
ATOM 694 C C . ARG A 1 100 ? 12.223 -2.611 -1.866 1.00 97.69 100 ARG A C 1
ATOM 696 O O . ARG A 1 100 ? 11.597 -3.024 -0.886 1.00 97.69 100 ARG A O 1
ATOM 703 N N . VAL A 1 101 ? 11.618 -1.981 -2.874 1.00 98.31 101 VAL A N 1
ATOM 704 C CA . VAL A 1 101 ? 10.153 -1.852 -2.974 1.00 98.31 101 VAL A CA 1
ATOM 705 C C . VAL A 1 101 ? 9.520 -3.240 -3.114 1.00 98.31 101 VAL A C 1
ATOM 707 O O . VAL A 1 101 ? 8.593 -3.572 -2.370 1.00 98.31 101 VAL A O 1
ATOM 710 N N . ALA A 1 102 ? 10.071 -4.092 -3.984 1.00 98.38 102 ALA A N 1
ATOM 711 C CA . ALA A 1 102 ? 9.622 -5.475 -4.144 1.00 98.38 102 ALA A CA 1
ATOM 712 C C . ALA A 1 102 ? 9.772 -6.297 -2.848 1.00 98.38 102 ALA A C 1
ATOM 714 O O . ALA A 1 102 ? 8.825 -6.964 -2.427 1.00 98.38 102 ALA A O 1
ATOM 715 N N . ASP A 1 103 ? 10.917 -6.191 -2.163 1.00 98.06 103 ASP A N 1
ATOM 716 C CA . ASP A 1 103 ? 11.160 -6.831 -0.861 1.00 98.06 103 ASP A CA 1
ATOM 717 C C . ASP A 1 103 ? 10.136 -6.378 0.191 1.00 98.06 103 ASP A C 1
ATOM 719 O O . ASP A 1 103 ? 9.648 -7.180 0.995 1.00 98.06 103 ASP A O 1
ATOM 723 N N . THR A 1 104 ? 9.783 -5.089 0.181 1.00 98.38 104 THR A N 1
ATOM 724 C CA . THR A 1 104 ? 8.795 -4.515 1.102 1.00 98.38 104 THR A CA 1
ATOM 725 C C . THR A 1 104 ? 7.427 -5.146 0.867 1.00 98.38 104 THR A C 1
ATOM 727 O O . THR A 1 104 ? 6.840 -5.680 1.814 1.00 98.38 104 THR A O 1
ATOM 730 N N . LEU A 1 105 ? 6.963 -5.188 -0.385 1.00 98.38 105 LEU A N 1
ATOM 731 C CA . LEU A 1 105 ? 5.690 -5.808 -0.759 1.00 98.38 105 LEU A CA 1
ATOM 732 C C . LEU A 1 105 ? 5.643 -7.303 -0.403 1.00 98.38 105 LEU A C 1
ATOM 734 O O . LEU A 1 105 ? 4.665 -7.787 0.172 1.00 98.38 105 LEU A O 1
ATOM 738 N N . GLU A 1 106 ? 6.714 -8.045 -0.680 1.00 97.69 106 GLU A N 1
ATOM 739 C CA . GLU A 1 106 ? 6.802 -9.464 -0.328 1.00 97.69 106 GLU A CA 1
ATOM 740 C C . GLU A 1 106 ? 6.757 -9.704 1.174 1.00 97.69 106 GLU A C 1
ATOM 742 O O . GLU A 1 106 ? 6.147 -10.679 1.627 1.00 97.69 106 GLU A O 1
ATOM 747 N N . SER A 1 107 ? 7.374 -8.807 1.945 1.00 97.00 107 SER A N 1
ATOM 748 C CA . SER A 1 107 ? 7.346 -8.870 3.399 1.00 97.00 107 SER A CA 1
ATOM 749 C C . SER A 1 107 ? 5.969 -8.543 3.976 1.00 97.00 107 SER A C 1
ATOM 751 O O . SER A 1 107 ? 5.628 -9.090 5.017 1.00 97.00 107 SER A O 1
ATOM 753 N N . MET A 1 108 ? 5.151 -7.726 3.306 1.00 97.69 108 MET A N 1
ATOM 754 C CA . MET A 1 108 ? 3.770 -7.455 3.725 1.00 97.69 108 MET A CA 1
ATOM 755 C C . MET A 1 108 ? 2.829 -8.631 3.437 1.00 97.69 108 MET A C 1
ATOM 757 O O . MET A 1 108 ? 1.843 -8.817 4.147 1.00 97.69 108 MET A O 1
ATOM 761 N N . LEU A 1 109 ? 3.146 -9.448 2.428 1.00 97.06 109 LEU A N 1
ATOM 762 C CA . LEU A 1 109 ? 2.367 -10.612 1.995 1.00 97.06 109 LEU A CA 1
ATOM 763 C C . LEU A 1 109 ? 3.167 -11.923 2.138 1.00 97.06 109 LEU A C 1
ATOM 765 O O . LEU A 1 109 ? 3.275 -12.680 1.192 1.00 97.06 109 LEU A O 1
ATOM 769 N N . PRO A 1 110 ? 3.766 -12.277 3.275 1.00 93.31 110 PRO A N 1
ATOM 770 C CA . PRO A 1 110 ? 4.703 -13.407 3.375 1.00 93.31 110 PRO A CA 1
ATOM 771 C C . PRO A 1 110 ? 4.098 -14.758 2.949 1.00 93.31 110 PRO A C 1
ATOM 773 O O . PRO A 1 110 ? 2.986 -15.104 3.349 1.00 93.31 110 PRO A O 1
ATOM 776 N N . GLN A 1 111 ? 4.869 -15.578 2.228 1.00 86.38 111 GLN A N 1
ATOM 777 C CA . GLN A 1 111 ? 4.515 -16.987 2.039 1.00 86.38 111 GLN A CA 1
ATOM 778 C C . GLN A 1 111 ? 4.600 -17.694 3.403 1.00 86.38 111 GLN A C 1
ATOM 780 O O . GLN A 1 111 ? 5.617 -17.593 4.086 1.00 86.38 111 GLN A O 1
ATOM 785 N N . PHE A 1 112 ? 3.538 -18.394 3.812 1.00 82.50 112 PHE A N 1
ATOM 786 C CA . PHE A 1 112 ? 3.455 -19.215 5.040 1.00 82.50 112 PHE A CA 1
ATOM 787 C C . PHE A 1 112 ? 3.316 -18.503 6.397 1.00 82.50 112 PHE A C 1
ATOM 789 O O . PHE A 1 112 ? 3.194 -19.197 7.406 1.00 82.50 112 PHE A O 1
ATOM 796 N N . LEU A 1 113 ? 3.298 -17.168 6.461 1.00 78.94 113 LEU A N 1
ATOM 797 C CA . LEU A 1 113 ? 3.080 -16.442 7.729 1.00 78.94 113 LEU A CA 1
ATOM 798 C C . LEU A 1 113 ? 1.709 -15.753 7.812 1.00 78.94 113 LEU A C 1
ATOM 800 O O . LEU A 1 113 ? 1.372 -15.177 8.844 1.00 78.94 113 LEU A O 1
ATOM 804 N N . ALA A 1 114 ? 0.906 -15.824 6.747 1.00 80.12 114 ALA A N 1
ATOM 805 C CA . ALA A 1 114 ? -0.470 -15.348 6.773 1.00 80.12 114 ALA A CA 1
ATOM 806 C C . ALA A 1 114 ? -1.302 -16.150 7.779 1.00 80.12 114 ALA A C 1
ATOM 808 O O . ALA A 1 114 ? -1.221 -17.379 7.826 1.00 80.12 114 ALA A O 1
ATOM 809 N N . SER A 1 115 ? -2.156 -15.459 8.533 1.00 82.56 115 SER A N 1
ATOM 810 C CA . SER A 1 115 ? -3.131 -16.137 9.396 1.00 82.56 115 SER A CA 1
ATOM 811 C C . SER A 1 115 ? -4.222 -16.832 8.576 1.00 82.56 115 SER A C 1
ATOM 813 O O . SER A 1 115 ? -4.772 -17.836 9.021 1.00 82.56 115 SER A O 1
ATOM 815 N N . ASP A 1 116 ? -4.511 -16.319 7.377 1.00 92.44 116 ASP A N 1
ATOM 816 C CA . ASP A 1 116 ? -5.396 -16.938 6.391 1.00 92.44 116 ASP A CA 1
ATOM 817 C C . ASP A 1 116 ? -4.700 -16.988 5.012 1.00 92.44 116 ASP A C 1
ATOM 819 O O . ASP A 1 116 ? -4.815 -16.048 4.215 1.00 92.44 116 ASP A O 1
ATOM 823 N N . PRO A 1 117 ? -3.930 -18.059 4.729 1.00 93.56 117 PRO A N 1
ATOM 824 C CA . PRO A 1 117 ? -3.218 -18.212 3.462 1.00 93.56 117 PRO A CA 1
ATOM 825 C C . PRO A 1 117 ? -4.145 -18.245 2.244 1.00 93.56 117 PRO A C 1
ATOM 827 O O . PRO A 1 117 ? -3.805 -17.669 1.216 1.00 93.56 117 PRO A O 1
ATOM 830 N N . GLU A 1 118 ? -5.333 -18.849 2.352 1.00 96.00 118 GLU A N 1
ATOM 831 C CA . GLU A 1 118 ? -6.289 -18.924 1.239 1.00 96.00 118 GLU A CA 1
ATOM 832 C C . GLU A 1 118 ? -6.797 -17.530 0.851 1.00 96.00 118 GLU A C 1
ATOM 834 O O . GLU A 1 118 ? -6.858 -17.188 -0.334 1.00 96.00 118 GLU A O 1
ATOM 839 N N . ARG A 1 119 ? -7.116 -16.683 1.839 1.00 96.69 119 ARG A N 1
ATOM 840 C CA . ARG A 1 119 ? -7.501 -15.289 1.573 1.00 96.69 119 ARG A CA 1
ATOM 841 C C . ARG A 1 119 ? -6.330 -14.447 1.090 1.00 96.69 119 ARG A C 1
ATOM 843 O O . ARG A 1 119 ? -6.538 -13.572 0.253 1.00 96.69 119 ARG A O 1
ATOM 850 N N . GLN A 1 120 ? -5.114 -14.694 1.575 1.00 97.81 120 GLN A N 1
ATOM 851 C CA . GLN A 1 120 ? -3.933 -13.997 1.069 1.00 97.81 120 GLN A CA 1
ATOM 852 C C . GLN A 1 120 ? -3.680 -14.348 -0.403 1.00 97.81 120 GLN A C 1
ATOM 854 O O . GLN A 1 120 ? -3.461 -13.449 -1.215 1.00 97.81 120 GLN A O 1
ATOM 859 N N . GLU A 1 121 ? -3.792 -15.625 -0.776 1.00 97.88 121 GLU A N 1
ATOM 860 C CA . GLU A 1 121 ? -3.751 -16.034 -2.179 1.00 97.88 121 GLU A CA 1
ATOM 861 C C . GLU A 1 121 ? -4.862 -15.362 -2.986 1.00 97.88 121 GLU A C 1
ATOM 863 O O . GLU A 1 121 ? -4.603 -14.886 -4.086 1.00 97.88 121 GLU A O 1
ATOM 868 N N . ALA A 1 122 ? -6.086 -15.275 -2.456 1.00 97.81 122 ALA A N 1
ATOM 869 C CA . ALA A 1 122 ? -7.180 -14.582 -3.133 1.00 97.81 122 ALA A CA 1
ATOM 870 C C . ALA A 1 122 ? -6.858 -13.099 -3.391 1.00 97.81 122 ALA A C 1
ATOM 872 O O . ALA A 1 122 ? -7.151 -12.603 -4.479 1.00 97.81 122 ALA A O 1
ATOM 873 N N . VAL A 1 123 ? -6.206 -12.419 -2.438 1.00 98.19 123 VAL A N 1
ATOM 874 C CA . VAL A 1 123 ? -5.734 -11.033 -2.600 1.00 98.19 123 VAL A CA 1
ATOM 875 C C . VAL A 1 123 ? -4.706 -10.962 -3.726 1.00 98.19 123 VAL A C 1
ATOM 877 O O . VAL A 1 123 ? -4.902 -10.203 -4.670 1.00 98.19 123 VAL A O 1
ATOM 880 N N . ILE A 1 124 ? -3.665 -11.800 -3.695 1.00 98.50 124 ILE A N 1
ATOM 881 C CA . ILE A 1 124 ? -2.615 -11.820 -4.728 1.00 98.50 124 ILE A CA 1
ATOM 882 C C . ILE A 1 124 ? -3.201 -12.143 -6.115 1.00 98.50 124 ILE A C 1
ATOM 884 O O . ILE A 1 124 ? -2.874 -11.493 -7.108 1.00 98.50 124 ILE A O 1
ATOM 888 N N . ARG A 1 125 ? -4.118 -13.115 -6.203 1.00 98.25 125 ARG A N 1
ATOM 889 C CA . ARG A 1 125 ? -4.820 -13.462 -7.451 1.00 98.25 125 ARG A CA 1
ATOM 890 C C . ARG A 1 125 ? -5.660 -12.300 -7.969 1.00 98.25 125 ARG A C 1
ATOM 892 O O . ARG A 1 125 ? -5.717 -12.114 -9.182 1.00 98.25 125 ARG A O 1
ATOM 899 N N . ALA A 1 126 ? -6.314 -11.542 -7.090 1.00 97.06 126 ALA A N 1
ATOM 900 C CA . ALA A 1 126 ? -7.056 -10.353 -7.489 1.00 97.06 126 ALA A CA 1
ATOM 901 C C . ALA A 1 126 ? -6.121 -9.297 -8.092 1.00 97.06 126 ALA A C 1
ATOM 903 O O . ALA A 1 126 ? -6.412 -8.804 -9.179 1.00 97.06 126 ALA A O 1
ATOM 904 N N . MET A 1 127 ? -4.965 -9.038 -7.469 1.00 97.88 127 MET A N 1
ATOM 905 C CA . MET A 1 127 ? -3.958 -8.118 -8.017 1.00 97.88 127 MET A CA 1
ATOM 906 C C . MET A 1 127 ? -3.546 -8.516 -9.449 1.00 97.88 127 MET A C 1
ATOM 908 O O . MET A 1 127 ? -3.630 -7.691 -10.359 1.00 97.88 127 MET A O 1
ATOM 912 N N . PHE A 1 128 ? -3.234 -9.800 -9.685 1.00 97.81 128 PHE A N 1
ATOM 913 C CA . PHE A 1 128 ? -2.923 -10.314 -11.028 1.00 97.81 128 PHE A CA 1
ATOM 914 C C . PHE A 1 128 ? -4.085 -10.149 -12.013 1.00 97.81 128 PHE A C 1
ATOM 916 O O . PHE A 1 128 ? -3.900 -9.643 -13.117 1.00 97.81 128 PHE A O 1
ATOM 923 N N . ARG A 1 129 ? -5.303 -10.558 -11.633 1.00 96.94 129 ARG A N 1
ATOM 924 C CA . ARG A 1 129 ? -6.474 -10.498 -12.526 1.00 96.94 129 ARG A CA 1
ATOM 925 C C . ARG A 1 129 ? -6.843 -9.067 -12.902 1.00 96.94 129 ARG A C 1
ATOM 927 O O . ARG A 1 129 ? -7.306 -8.840 -14.016 1.00 96.94 129 ARG A O 1
ATOM 934 N N . HIS A 1 130 ? -6.632 -8.113 -12.005 1.00 95.62 130 HIS A N 1
ATOM 935 C CA . HIS A 1 130 ? -6.853 -6.697 -12.285 1.00 95.62 130 HIS A CA 1
ATOM 936 C C . HIS A 1 130 ? -5.637 -6.012 -12.908 1.00 95.62 130 HIS A C 1
ATOM 938 O O . HIS A 1 130 ? -5.723 -4.824 -13.203 1.00 95.62 130 HIS A O 1
ATOM 944 N N . LYS A 1 131 ? -4.543 -6.744 -13.167 1.00 96.94 131 LYS A N 1
ATOM 945 C CA . LYS A 1 131 ? -3.303 -6.206 -13.736 1.00 96.94 131 LYS A CA 1
ATOM 946 C C . LYS A 1 131 ? -2.813 -4.986 -12.950 1.00 96.94 131 LYS A C 1
ATOM 948 O O . LYS A 1 131 ? -2.650 -3.902 -13.508 1.00 96.94 131 LYS A O 1
ATOM 953 N N . ALA A 1 132 ? -2.689 -5.140 -11.634 1.00 97.19 132 ALA A N 1
ATOM 954 C CA . ALA A 1 132 ? -2.263 -4.056 -10.763 1.00 97.19 132 ALA A CA 1
ATOM 955 C C . ALA A 1 132 ? -0.841 -3.598 -11.114 1.00 97.19 132 ALA A C 1
ATOM 957 O O . ALA A 1 132 ? 0.086 -4.410 -11.169 1.00 97.19 132 ALA A O 1
ATOM 958 N N . VAL A 1 133 ? -0.688 -2.294 -11.319 1.00 97.12 133 VAL A N 1
ATOM 959 C CA . VAL A 1 133 ? 0.566 -1.625 -11.650 1.00 97.12 133 VAL A CA 1
ATOM 960 C C . VAL A 1 133 ? 0.818 -0.505 -10.647 1.00 97.12 133 VAL A C 1
ATOM 962 O O . VAL A 1 133 ? -0.097 0.243 -10.300 1.00 97.12 133 VAL A O 1
ATOM 965 N N . VAL A 1 134 ? 2.073 -0.375 -10.224 1.00 97.06 134 VAL A N 1
ATOM 966 C CA . VAL A 1 134 ? 2.588 0.797 -9.508 1.00 97.06 134 VAL A CA 1
ATOM 967 C C . VAL A 1 134 ? 3.798 1.298 -10.294 1.00 97.06 134 VAL A C 1
ATOM 969 O O . VAL A 1 134 ? 4.816 0.601 -10.323 1.00 97.06 134 VAL A O 1
ATOM 972 N N . PRO A 1 135 ? 3.722 2.448 -10.984 1.00 95.44 135 PRO A N 1
ATOM 973 C CA . PRO A 1 135 ? 4.921 3.051 -11.531 1.00 95.44 135 PRO A CA 1
ATOM 974 C C . PRO A 1 135 ? 5.797 3.616 -10.415 1.00 95.44 135 PRO A C 1
ATOM 976 O O . PRO A 1 135 ? 5.333 3.950 -9.321 1.00 95.44 135 PRO A O 1
ATOM 979 N N . ILE A 1 136 ? 7.061 3.786 -10.745 1.00 95.69 136 ILE A N 1
ATOM 980 C CA . ILE A 1 136 ? 8.073 4.340 -9.879 1.00 95.69 136 ILE A CA 1
ATOM 981 C C . ILE A 1 136 ? 8.839 5.376 -10.690 1.00 95.69 136 ILE A C 1
ATOM 983 O O . ILE A 1 136 ? 9.344 5.073 -11.774 1.00 95.69 136 ILE A O 1
ATOM 987 N N . VAL A 1 137 ? 8.898 6.592 -10.157 1.00 93.56 137 VAL A N 1
ATOM 988 C CA . VAL A 1 137 ? 9.581 7.745 -10.756 1.00 93.56 137 VAL A CA 1
ATOM 989 C C . VAL A 1 137 ? 10.645 8.289 -9.813 1.00 93.56 137 VAL A C 1
ATOM 991 O O . VAL A 1 137 ? 10.608 8.029 -8.613 1.00 93.56 137 VAL A O 1
ATOM 994 N N . SER A 1 138 ? 11.606 9.037 -10.342 1.00 91.88 138 SER A N 1
ATOM 995 C CA . SER A 1 138 ? 12.666 9.678 -9.572 1.00 91.88 138 SER A CA 1
ATOM 996 C C . SER A 1 138 ? 12.294 11.122 -9.230 1.00 91.88 138 SER A C 1
ATOM 998 O O . SER A 1 138 ? 11.963 11.933 -10.095 1.00 91.88 138 SER A O 1
ATOM 1000 N N . GLY A 1 139 ? 12.388 11.473 -7.949 1.00 87.69 139 GLY A N 1
ATOM 1001 C CA . GLY A 1 139 ? 12.049 12.792 -7.428 1.00 87.69 139 GLY A CA 1
ATOM 1002 C C . GLY A 1 139 ? 10.550 13.016 -7.218 1.00 87.69 139 GLY A C 1
ATOM 1003 O O . GLY A 1 139 ? 9.730 12.109 -7.312 1.00 87.69 139 GLY A O 1
ATOM 1004 N N . TYR A 1 140 ? 10.204 14.257 -6.874 1.00 81.75 140 TYR A N 1
ATOM 1005 C CA . TYR A 1 140 ? 8.822 14.655 -6.605 1.00 81.75 140 TYR A CA 1
ATOM 1006 C C . TYR A 1 140 ? 7.958 14.619 -7.864 1.00 81.75 140 TYR A C 1
ATOM 1008 O O . TYR A 1 140 ? 8.403 15.039 -8.934 1.00 81.75 140 TYR A O 1
ATOM 1016 N N . TRP A 1 141 ? 6.694 14.232 -7.694 1.00 73.00 141 TRP A N 1
ATOM 1017 C CA . TRP A 1 141 ? 5.691 14.157 -8.751 1.00 73.00 141 TRP A CA 1
ATOM 1018 C C . TRP A 1 141 ? 5.587 15.454 -9.566 1.00 73.00 141 TRP A C 1
ATOM 1020 O O . TRP A 1 141 ? 5.535 15.427 -10.790 1.00 73.00 141 TRP A O 1
ATOM 1030 N N . GLU A 1 142 ? 5.646 16.616 -8.914 1.00 74.38 142 GLU A N 1
ATOM 1031 C CA . GLU A 1 142 ? 5.544 17.923 -9.575 1.00 74.38 142 GLU A CA 1
ATOM 1032 C C . GLU A 1 142 ? 6.740 18.252 -10.482 1.00 74.38 142 GLU A C 1
ATOM 1034 O O . GLU A 1 142 ? 6.678 19.195 -11.275 1.00 74.38 142 GLU A O 1
ATOM 1039 N N . ALA A 1 143 ? 7.839 17.508 -10.347 1.00 75.38 143 ALA A N 1
ATOM 1040 C CA . ALA A 1 143 ? 9.026 17.621 -11.183 1.00 75.38 143 ALA A CA 1
ATOM 1041 C C . ALA A 1 143 ? 9.084 16.550 -12.285 1.00 75.38 143 ALA A C 1
ATOM 1043 O O . ALA A 1 143 ? 9.981 16.617 -13.131 1.00 75.38 143 ALA A O 1
ATOM 1044 N N . VAL A 1 144 ? 8.142 15.600 -12.297 1.00 73.69 144 VAL A N 1
ATOM 1045 C CA . VAL A 1 144 ? 8.077 14.532 -13.294 1.00 73.69 144 VAL A CA 1
ATOM 1046 C C . VAL A 1 144 ? 7.783 15.140 -14.672 1.00 73.69 144 VAL A C 1
ATOM 1048 O O . VAL A 1 144 ? 6.842 15.921 -14.835 1.00 73.69 144 VAL A O 1
ATOM 1051 N N . PRO A 1 145 ? 8.585 14.819 -15.701 1.00 74.38 145 PRO A N 1
ATOM 1052 C CA . PRO A 1 145 ? 8.330 15.279 -17.059 1.00 74.38 145 PRO A CA 1
ATOM 1053 C C . PRO A 1 145 ? 6.936 14.900 -17.593 1.00 74.38 145 PRO A C 1
ATOM 1055 O O . PRO A 1 145 ? 6.540 13.742 -17.534 1.00 74.38 145 PRO A O 1
ATOM 1058 N N . HIS A 1 146 ? 6.248 15.834 -18.264 1.00 74.81 146 HIS A N 1
ATOM 1059 C CA . HIS A 1 146 ? 4.907 15.613 -18.846 1.00 74.81 146 HIS A CA 1
ATOM 1060 C C . HIS A 1 146 ? 4.766 14.364 -19.739 1.00 74.81 146 HIS A C 1
ATOM 1062 O O . HIS A 1 146 ? 3.692 13.783 -19.830 1.00 74.81 146 HIS A O 1
ATOM 1068 N N . HIS A 1 147 ? 5.837 13.918 -20.404 1.00 71.31 147 HIS A N 1
ATOM 1069 C CA . HIS A 1 147 ? 5.775 12.714 -21.242 1.00 71.31 147 HIS A CA 1
ATOM 1070 C C . HIS A 1 147 ? 5.576 11.421 -20.429 1.00 71.31 147 HIS A C 1
ATOM 1072 O O . HIS A 1 147 ? 5.111 10.418 -20.976 1.00 71.31 147 HIS A O 1
ATOM 1078 N N . LEU A 1 148 ? 5.898 11.431 -19.133 1.00 74.75 148 LEU A N 1
ATOM 1079 C CA . LEU A 1 148 ? 5.587 10.330 -18.224 1.00 74.75 148 LEU A CA 1
ATOM 1080 C C . LEU A 1 148 ? 4.118 10.354 -17.794 1.00 74.75 148 LEU A C 1
ATOM 1082 O O . LEU A 1 148 ? 3.541 9.288 -17.632 1.00 74.75 148 LEU A O 1
ATOM 1086 N N . GLU A 1 149 ? 3.467 11.519 -17.720 1.00 74.62 149 GLU A N 1
ATOM 1087 C CA . GLU A 1 149 ? 2.011 11.602 -17.494 1.00 74.62 149 GLU A CA 1
ATOM 1088 C C . GLU A 1 149 ? 1.227 10.956 -18.655 1.00 74.62 149 GLU A C 1
ATOM 1090 O O . GLU A 1 149 ? 0.279 10.190 -18.439 1.00 74.62 149 GLU A O 1
ATOM 1095 N N . ASP A 1 150 ? 1.661 11.206 -19.897 1.00 82.56 150 ASP A N 1
ATOM 1096 C CA . ASP A 1 150 ? 1.108 10.563 -21.098 1.00 82.56 150 ASP A CA 1
ATOM 1097 C C . ASP A 1 150 ? 1.349 9.047 -21.086 1.00 82.56 150 ASP A C 1
ATOM 1099 O O . ASP A 1 150 ? 0.452 8.254 -21.384 1.00 82.56 150 ASP A O 1
ATOM 1103 N N . SER A 1 151 ? 2.563 8.642 -20.709 1.00 85.44 151 SER A N 1
ATOM 1104 C CA . SER A 1 151 ? 2.948 7.236 -20.560 1.00 85.44 151 SER A CA 1
ATOM 1105 C C . SER A 1 151 ? 2.060 6.527 -19.543 1.00 85.44 151 SER A C 1
ATOM 1107 O O . SER A 1 151 ? 1.539 5.441 -19.796 1.00 85.44 151 SER A O 1
ATOM 1109 N N . TRP A 1 152 ? 1.795 7.192 -18.426 1.00 83.12 152 TRP A N 1
ATOM 1110 C CA . TRP A 1 152 ? 0.965 6.662 -17.364 1.00 83.12 152 TRP A CA 1
ATOM 1111 C C . TRP A 1 152 ? -0.487 6.482 -17.798 1.00 83.12 152 TRP A C 1
ATOM 1113 O O . TRP A 1 152 ? -1.078 5.420 -17.599 1.00 83.12 152 TRP A O 1
ATOM 1123 N N . SER A 1 153 ? -1.024 7.493 -18.484 1.00 84.75 153 SER A N 1
ATOM 1124 C CA . SER A 1 153 ? -2.352 7.447 -19.095 1.00 84.75 153 SER A CA 1
ATOM 1125 C C . SER A 1 153 ? -2.460 6.331 -20.133 1.00 84.75 153 SER A C 1
ATOM 1127 O O . SER A 1 153 ? -3.527 5.741 -20.282 1.00 84.75 153 SER A O 1
ATOM 1129 N N . SER A 1 154 ? -1.373 6.024 -20.849 1.00 88.94 154 SER A N 1
ATOM 1130 C CA . SER A 1 154 ? -1.318 4.896 -21.780 1.00 88.94 154 SER A CA 1
ATOM 1131 C C . SER A 1 154 ? -1.395 3.557 -21.050 1.00 88.94 154 SER A C 1
ATOM 1133 O O . SER A 1 154 ? -2.197 2.716 -21.441 1.00 88.94 154 SER A O 1
ATOM 1135 N N . VAL A 1 155 ? -0.614 3.363 -19.982 1.00 91.31 155 VAL A N 1
ATOM 1136 C CA . VAL A 1 155 ? -0.640 2.125 -19.178 1.00 91.31 155 VAL A CA 1
ATOM 1137 C C . VAL A 1 155 ? -2.007 1.930 -18.510 1.00 91.31 155 VAL A C 1
ATOM 1139 O O . VAL A 1 155 ? -2.554 0.830 -18.505 1.00 91.31 155 VAL A O 1
ATOM 1142 N N . ALA A 1 156 ? -2.623 3.002 -18.009 1.00 89.94 156 ALA A N 1
ATOM 1143 C CA . ALA A 1 156 ? -3.933 2.954 -17.358 1.00 89.94 156 ALA A CA 1
ATOM 1144 C C . ALA A 1 156 ? -5.101 2.572 -18.297 1.00 89.94 156 ALA A C 1
ATOM 1146 O O . ALA A 1 156 ? -6.209 2.323 -17.823 1.00 89.94 156 ALA A O 1
ATOM 1147 N N . GLN A 1 157 ? -4.893 2.511 -19.621 1.00 89.12 157 GLN A N 1
ATOM 1148 C CA . GLN A 1 157 ? -5.930 2.055 -20.561 1.00 89.12 157 GLN A CA 1
ATOM 1149 C C . GLN A 1 157 ? -6.215 0.557 -20.437 1.00 89.12 157 GLN A C 1
ATOM 1151 O O . GLN A 1 157 ? -7.337 0.124 -20.707 1.00 89.12 157 GLN A O 1
ATOM 1156 N N . ASP A 1 158 ? -5.212 -0.238 -20.065 1.00 91.00 158 ASP A N 1
ATOM 1157 C CA . ASP A 1 158 ? -5.314 -1.695 -20.033 1.00 91.00 158 ASP A CA 1
ATOM 1158 C C . ASP A 1 158 ? -4.711 -2.343 -18.778 1.00 91.00 158 ASP A C 1
ATOM 1160 O O . ASP A 1 158 ? -4.735 -3.576 -18.686 1.00 91.00 158 ASP A O 1
ATOM 1164 N N . HIS A 1 159 ? -4.247 -1.535 -17.817 1.00 94.50 159 HIS A N 1
ATOM 1165 C CA . HIS A 1 159 ? -3.786 -1.930 -16.484 1.00 94.50 159 HIS A CA 1
ATOM 1166 C C . HIS A 1 159 ? -4.507 -1.148 -15.382 1.00 94.50 159 HIS A C 1
ATOM 1168 O O . HIS A 1 159 ? -5.022 -0.052 -15.599 1.00 94.50 159 HIS A O 1
ATOM 1174 N N . THR A 1 160 ? -4.529 -1.709 -14.171 1.00 94.50 160 THR A N 1
ATOM 1175 C CA . THR A 1 160 ? -5.027 -0.999 -12.990 1.00 94.50 160 THR A CA 1
ATOM 1176 C C . THR A 1 160 ? -3.902 -0.183 -12.382 1.00 94.50 160 THR A C 1
ATOM 1178 O O . THR A 1 160 ? -3.004 -0.735 -11.750 1.00 94.50 160 THR A O 1
ATOM 1181 N N . VAL A 1 161 ? -3.993 1.132 -12.529 1.00 92.06 161 VAL A N 1
ATOM 1182 C CA . VAL A 1 161 ? -3.040 2.094 -11.984 1.00 92.06 161 VAL A CA 1
ATOM 1183 C C . VAL A 1 161 ? -3.761 2.943 -10.945 1.00 92.06 161 VAL A C 1
ATOM 1185 O O . VAL A 1 161 ? -4.525 3.842 -11.288 1.00 92.06 161 VAL A O 1
ATOM 1188 N N . CYS A 1 162 ? -3.550 2.631 -9.670 1.00 88.44 162 CYS A N 1
ATOM 1189 C CA . CYS A 1 162 ? -4.256 3.286 -8.564 1.00 88.44 162 CYS A CA 1
ATOM 1190 C C . CYS A 1 162 ? -3.422 4.300 -7.795 1.00 88.44 162 CYS A C 1
ATOM 1192 O O . CYS A 1 162 ? -3.993 5.109 -7.062 1.00 88.44 162 CYS A O 1
ATOM 1194 N N . ASP A 1 163 ? -2.105 4.229 -7.944 1.00 88.94 163 ASP A N 1
ATOM 1195 C CA . ASP A 1 163 ? -1.158 5.138 -7.323 1.00 88.94 163 ASP A CA 1
ATOM 1196 C C . ASP A 1 163 ? 0.210 5.034 -8.003 1.00 88.94 163 ASP A C 1
ATOM 1198 O O . ASP A 1 163 ? 0.403 4.133 -8.822 1.00 88.94 163 ASP A O 1
ATOM 1202 N N . GLY A 1 164 ? 1.142 5.921 -7.657 1.00 90.69 164 GLY A N 1
ATOM 1203 C CA . GLY A 1 164 ? 2.542 5.890 -8.087 1.00 90.69 164 GLY A CA 1
ATOM 1204 C C . GLY A 1 164 ? 3.490 6.184 -6.932 1.00 90.69 164 GLY A C 1
ATOM 1205 O O . GLY A 1 164 ? 3.082 6.765 -5.938 1.00 90.69 164 GLY A O 1
ATOM 1206 N N . LEU A 1 165 ? 4.742 5.755 -7.061 1.00 93.38 165 LEU A N 1
ATOM 1207 C CA . LEU A 1 165 ? 5.747 5.819 -6.001 1.00 93.38 165 LEU A CA 1
ATOM 1208 C C . LEU A 1 165 ? 6.958 6.635 -6.470 1.00 93.38 165 LEU A C 1
ATOM 1210 O O . LEU A 1 165 ? 7.315 6.610 -7.649 1.00 93.38 165 LEU A O 1
ATOM 1214 N N . MET A 1 166 ? 7.591 7.371 -5.562 1.00 92.12 166 MET A N 1
ATOM 1215 C CA . MET A 1 166 ? 8.682 8.299 -5.864 1.00 92.12 166 MET A CA 1
ATOM 1216 C C . MET A 1 166 ? 9.982 7.902 -5.156 1.00 92.12 166 MET A C 1
ATOM 1218 O O . MET A 1 166 ? 10.029 7.809 -3.934 1.00 92.12 166 MET A O 1
ATOM 1222 N N . GLU A 1 167 ? 11.082 7.729 -5.890 1.00 94.44 167 GLU A N 1
ATOM 1223 C CA . GLU A 1 167 ? 12.423 7.577 -5.313 1.00 94.44 167 GLU A CA 1
ATOM 1224 C C . GLU A 1 167 ? 13.040 8.939 -4.968 1.00 94.44 167 GLU A C 1
ATOM 1226 O O . GLU A 1 167 ? 12.969 9.897 -5.732 1.00 94.44 167 GLU A O 1
ATOM 1231 N N . GLY A 1 168 ? 13.737 9.023 -3.836 1.00 90.50 168 GLY A N 1
ATOM 1232 C CA . GLY A 1 168 ? 14.533 10.194 -3.466 1.00 90.50 168 GLY A CA 1
ATOM 1233 C C . GLY A 1 168 ? 13.750 11.273 -2.720 1.00 90.50 168 GLY A C 1
ATOM 1234 O O . GLY A 1 168 ? 14.247 12.393 -2.572 1.00 90.50 168 GLY A O 1
ATOM 1235 N N . VAL A 1 169 ? 12.559 10.944 -2.213 1.00 88.19 169 VAL A N 1
ATOM 1236 C CA . VAL A 1 169 ? 11.733 11.848 -1.401 1.00 88.19 169 VAL A CA 1
ATOM 1237 C C . VAL A 1 169 ? 11.936 11.607 0.109 1.00 88.19 169 VAL A C 1
ATOM 1239 O O . VAL A 1 169 ? 12.311 10.509 0.538 1.00 88.19 169 VAL A O 1
ATOM 1242 N N . PRO A 1 170 ? 11.745 12.628 0.968 1.00 87.06 170 PRO A N 1
ATOM 1243 C CA . PRO A 1 170 ? 11.867 12.476 2.415 1.00 87.06 170 PRO A CA 1
ATOM 1244 C C . PRO A 1 170 ? 10.889 11.443 2.981 1.00 87.06 170 PRO A C 1
ATOM 1246 O O . PRO A 1 170 ? 9.733 11.392 2.587 1.00 87.06 170 PRO A O 1
ATOM 1249 N N . GLY A 1 171 ? 11.330 10.663 3.972 1.00 88.12 171 GLY A N 1
ATOM 1250 C CA . GLY A 1 171 ? 10.461 9.662 4.606 1.00 88.12 171 GLY A CA 1
ATOM 1251 C C . GLY A 1 171 ? 10.246 8.396 3.771 1.00 88.12 171 GLY A C 1
ATOM 1252 O O . GLY A 1 171 ? 9.315 7.650 4.056 1.00 88.12 171 GLY A O 1
ATOM 1253 N N . GLN A 1 172 ? 11.137 8.133 2.808 1.00 92.19 172 GLN A N 1
ATOM 1254 C CA . GLN A 1 172 ? 11.067 7.053 1.819 1.00 92.19 172 GLN A CA 1
ATOM 1255 C C . GLN A 1 172 ? 10.516 5.712 2.328 1.00 92.19 172 GLN A C 1
ATOM 1257 O O . GLN A 1 172 ? 9.705 5.090 1.657 1.00 92.19 172 GLN A O 1
ATOM 1262 N N . ALA A 1 173 ? 10.927 5.250 3.514 1.00 93.88 173 ALA A N 1
ATOM 1263 C CA . ALA A 1 173 ? 10.447 3.978 4.052 1.00 93.88 173 ALA A CA 1
ATOM 1264 C C . ALA A 1 173 ? 8.920 3.938 4.240 1.00 93.88 173 ALA A C 1
ATOM 1266 O O . ALA A 1 173 ? 8.311 2.901 4.001 1.00 93.88 173 ALA A O 1
ATOM 1267 N N . LEU A 1 174 ? 8.306 5.033 4.698 1.00 92.94 174 LEU A N 1
ATOM 1268 C CA . LEU A 1 174 ? 6.861 5.089 4.911 1.00 92.94 174 LEU A CA 1
ATOM 1269 C C . LEU A 1 174 ? 6.109 5.445 3.626 1.00 92.94 174 LEU A C 1
ATOM 1271 O O . LEU A 1 174 ? 5.036 4.897 3.421 1.00 92.94 174 LEU A O 1
ATOM 1275 N N . GLU A 1 175 ? 6.704 6.263 2.756 1.00 92.81 175 GLU A N 1
ATOM 1276 C CA . GLU A 1 175 ? 6.173 6.562 1.417 1.00 92.81 175 GLU A CA 1
ATOM 1277 C C . GLU A 1 175 ? 6.005 5.273 0.591 1.00 92.81 175 GLU A C 1
ATOM 1279 O O . GLU A 1 175 ? 4.924 4.989 0.080 1.00 92.81 175 GLU A O 1
ATOM 1284 N N . VAL A 1 176 ? 7.010 4.390 0.601 1.00 97.06 176 VAL A N 1
ATOM 1285 C CA . VAL A 1 176 ? 6.919 3.085 -0.072 1.00 97.06 176 VAL A CA 1
ATOM 1286 C C . VAL A 1 176 ? 5.773 2.249 0.505 1.00 97.06 176 VAL A C 1
ATOM 1288 O O . VAL A 1 176 ? 5.025 1.610 -0.233 1.00 97.06 176 VAL A O 1
ATOM 1291 N N . VAL A 1 177 ? 5.621 2.232 1.832 1.00 97.81 177 VAL A N 1
ATOM 1292 C CA . VAL A 1 177 ? 4.556 1.466 2.501 1.00 97.81 177 VAL A CA 1
ATOM 1293 C C . VAL A 1 177 ? 3.176 2.032 2.178 1.00 97.81 177 VAL A C 1
ATOM 1295 O O . VAL A 1 177 ? 2.249 1.254 1.965 1.00 97.81 177 VAL A O 1
ATOM 1298 N N . GLU A 1 178 ? 3.039 3.352 2.134 1.00 95.00 178 GLU A N 1
ATOM 1299 C CA . GLU A 1 178 ? 1.814 4.067 1.784 1.00 95.00 178 GLU A CA 1
ATOM 1300 C C . GLU A 1 178 ? 1.335 3.696 0.378 1.00 95.00 178 GLU A C 1
ATOM 1302 O O . GLU A 1 178 ? 0.257 3.114 0.234 1.00 95.00 178 GLU A O 1
ATOM 1307 N N . HIS A 1 179 ? 2.163 3.910 -0.646 1.00 96.19 179 HIS A N 1
ATOM 1308 C CA . HIS A 1 179 ? 1.757 3.663 -2.032 1.00 96.19 179 HIS A CA 1
ATOM 1309 C C . HIS A 1 179 ? 1.521 2.171 -2.324 1.00 96.19 179 HIS A C 1
ATOM 1311 O O . HIS A 1 179 ? 0.587 1.807 -3.048 1.00 96.19 179 HIS A O 1
ATOM 1317 N N . LEU A 1 180 ? 2.285 1.267 -1.694 1.00 98.25 180 LEU A N 1
ATOM 1318 C CA . LEU A 1 180 ? 1.991 -0.169 -1.756 1.00 98.25 180 LEU A CA 1
ATOM 1319 C C . LEU A 1 180 ? 0.657 -0.511 -1.071 1.00 98.25 180 LEU A C 1
ATOM 1321 O O . LEU A 1 180 ? -0.120 -1.310 -1.603 1.00 98.25 180 LEU A O 1
ATOM 1325 N N . LEU A 1 181 ? 0.353 0.088 0.087 1.00 97.94 181 LEU A N 1
ATOM 1326 C CA . LEU A 1 181 ? -0.937 -0.090 0.760 1.00 97.94 181 LEU A CA 1
ATOM 1327 C C . LEU A 1 181 ? -2.097 0.471 -0.059 1.00 97.94 181 LEU A C 1
ATOM 1329 O O . LEU A 1 181 ? -3.169 -0.135 -0.047 1.00 97.94 181 LEU A O 1
ATOM 1333 N N . HIS A 1 182 ? -1.906 1.568 -0.786 1.00 95.44 182 HIS A N 1
ATOM 1334 C CA . HIS A 1 182 ? -2.910 2.109 -1.696 1.00 95.44 182 HIS A CA 1
ATOM 1335 C C . HIS A 1 182 ? -3.258 1.110 -2.801 1.00 95.44 182 HIS A C 1
ATOM 1337 O O . HIS A 1 182 ? -4.436 0.785 -2.972 1.00 95.44 182 HIS A O 1
ATOM 1343 N N . ALA A 1 183 ? -2.258 0.525 -3.467 1.00 95.44 183 ALA A N 1
ATOM 1344 C CA . ALA A 1 183 ? -2.483 -0.520 -4.466 1.00 95.44 183 ALA A CA 1
ATOM 1345 C C . ALA A 1 183 ? -3.175 -1.761 -3.867 1.00 95.44 183 ALA A C 1
ATOM 1347 O O . ALA A 1 183 ? -4.174 -2.252 -4.403 1.00 95.44 183 ALA A O 1
ATOM 1348 N N . LEU A 1 184 ? -2.687 -2.253 -2.723 1.00 97.44 184 LEU A N 1
ATOM 1349 C CA . LEU A 1 184 ? -3.268 -3.411 -2.037 1.00 97.44 184 LEU A CA 1
ATOM 1350 C C . LEU A 1 184 ? -4.701 -3.159 -1.569 1.00 97.44 184 LEU A C 1
ATOM 1352 O O . LEU A 1 184 ? -5.523 -4.072 -1.618 1.00 97.44 184 LEU A O 1
ATOM 1356 N N . THR A 1 185 ? -5.009 -1.945 -1.121 1.00 95.75 185 THR A N 1
ATOM 1357 C CA . THR A 1 185 ? -6.341 -1.573 -0.645 1.00 95.75 185 THR A CA 1
ATOM 1358 C C . THR A 1 185 ? -7.316 -1.471 -1.803 1.00 95.75 185 THR A C 1
ATOM 1360 O O . THR A 1 185 ? -8.341 -2.151 -1.788 1.00 95.75 185 THR A O 1
ATOM 1363 N N . GLU A 1 186 ? -6.982 -0.669 -2.815 1.00 92.44 186 GLU A N 1
ATOM 1364 C CA . GLU A 1 186 ? -7.881 -0.343 -3.925 1.00 92.44 186 GLU A CA 1
ATOM 1365 C C . GLU A 1 186 ? -8.187 -1.542 -4.820 1.00 92.44 186 GLU A C 1
ATOM 1367 O O . GLU A 1 186 ? -9.277 -1.618 -5.389 1.00 92.44 186 GLU A O 1
ATOM 1372 N N . VAL A 1 187 ? -7.254 -2.492 -4.909 1.00 94.38 187 VAL A N 1
ATOM 1373 C CA . VAL A 1 187 ? -7.396 -3.673 -5.760 1.00 94.38 187 VAL A CA 1
ATOM 1374 C C . VAL A 1 187 ? -7.619 -4.923 -4.919 1.00 94.38 187 VAL A C 1
ATOM 1376 O O . VAL A 1 187 ? -8.688 -5.529 -4.969 1.00 94.38 187 VAL A O 1
ATOM 1379 N N . GLY A 1 188 ? -6.636 -5.316 -4.114 1.00 95.75 188 GLY A N 1
ATOM 1380 C CA . GLY A 1 188 ? -6.611 -6.616 -3.446 1.00 95.75 188 GLY A CA 1
ATOM 1381 C C . GLY A 1 188 ? -7.667 -6.766 -2.351 1.00 95.75 188 GLY A C 1
ATOM 1382 O O . GLY A 1 188 ? -8.547 -7.628 -2.430 1.00 95.75 188 GLY A O 1
ATOM 1383 N N . LEU A 1 189 ? -7.602 -5.916 -1.325 1.00 96.75 189 LEU A N 1
ATOM 1384 C CA . LEU A 1 189 ? -8.516 -5.955 -0.183 1.00 96.75 189 LEU A CA 1
ATOM 1385 C C . LEU A 1 189 ? -9.948 -5.638 -0.605 1.00 96.75 189 LEU A C 1
ATOM 1387 O O . LEU A 1 189 ? -10.871 -6.308 -0.147 1.00 96.75 189 LEU A O 1
ATOM 1391 N N . LYS A 1 190 ? -10.148 -4.670 -1.503 1.00 93.69 190 LYS A N 1
ATOM 1392 C CA . LYS A 1 190 ? -11.473 -4.336 -2.039 1.00 93.69 190 LYS A CA 1
ATOM 1393 C C . LYS A 1 190 ? -12.091 -5.504 -2.811 1.00 93.69 190 LYS A C 1
ATOM 1395 O O . LYS A 1 190 ? -13.265 -5.782 -2.601 1.00 93.69 190 LYS A O 1
ATOM 1400 N N . SER A 1 191 ? -11.304 -6.252 -3.591 1.00 93.38 191 SER A N 1
ATOM 1401 C CA . SER A 1 191 ? -11.789 -7.441 -4.315 1.00 93.38 191 SER A CA 1
ATOM 1402 C C . SER A 1 191 ? -12.184 -8.592 -3.384 1.00 93.38 191 SER A C 1
ATOM 1404 O O . SER A 1 191 ? -13.191 -9.263 -3.600 1.00 93.38 191 SER A O 1
ATOM 1406 N N . VAL A 1 192 ? -11.393 -8.854 -2.338 1.00 96.19 192 VAL A N 1
ATOM 1407 C CA . VAL A 1 192 ? -11.606 -10.016 -1.449 1.00 96.19 192 VAL A CA 1
ATOM 1408 C C . VAL A 1 192 ? -12.575 -9.705 -0.306 1.00 96.19 192 VAL A C 1
ATOM 1410 O O . VAL A 1 192 ? -13.337 -10.565 0.138 1.00 96.19 192 VAL A O 1
ATOM 1413 N N . PHE A 1 193 ? -12.587 -8.458 0.158 1.00 96.50 193 PHE A N 1
ATOM 1414 C CA . PHE A 1 193 ? -13.363 -7.984 1.299 1.00 96.50 193 PHE A CA 1
ATOM 1415 C C . PHE A 1 193 ? -14.188 -6.723 0.961 1.00 96.50 193 PHE A C 1
ATOM 1417 O O . PHE A 1 193 ? -14.162 -5.752 1.728 1.00 96.50 193 PHE A O 1
ATOM 1424 N N . PRO A 1 194 ? -14.992 -6.711 -0.121 1.00 93.62 194 PRO A N 1
ATOM 1425 C CA . PRO A 1 194 ? -15.664 -5.498 -0.612 1.00 93.62 194 PRO A CA 1
ATOM 1426 C C . PRO A 1 194 ? -16.633 -4.884 0.405 1.00 93.62 194 PRO A C 1
ATOM 1428 O O . PRO A 1 194 ? -16.844 -3.674 0.441 1.00 93.62 194 PRO A O 1
ATOM 1431 N N . ARG A 1 195 ? -17.203 -5.711 1.293 1.00 95.12 195 ARG A N 1
ATOM 1432 C CA . ARG A 1 195 ? -18.098 -5.254 2.370 1.00 95.12 195 ARG A CA 1
ATOM 1433 C C . ARG A 1 195 ? -17.379 -4.497 3.484 1.00 95.12 195 ARG A C 1
ATOM 1435 O O . ARG A 1 195 ? -18.059 -3.811 4.236 1.00 95.12 195 ARG A O 1
ATOM 1442 N N . VAL A 1 196 ? -16.058 -4.651 3.605 1.00 96.75 196 VAL A N 1
ATOM 1443 C CA . VAL A 1 196 ? -15.219 -3.966 4.599 1.00 96.75 196 VAL A CA 1
ATOM 1444 C C . VAL A 1 196 ? -14.480 -2.792 3.960 1.00 96.75 196 VAL A C 1
ATOM 1446 O O . VAL A 1 196 ? -14.571 -1.680 4.473 1.00 96.75 196 VAL A O 1
ATOM 1449 N N . TRP A 1 197 ? -13.807 -3.045 2.833 1.00 95.81 197 TRP A N 1
ATOM 1450 C CA . TRP A 1 197 ? -12.837 -2.138 2.204 1.00 95.81 197 TRP A CA 1
ATOM 1451 C C . TRP A 1 197 ? -13.382 -1.347 1.011 1.00 95.81 197 TRP A C 1
ATOM 1453 O O . TRP A 1 197 ? -12.636 -0.623 0.362 1.00 95.81 197 TRP A O 1
ATOM 1463 N N . GLY A 1 198 ? -14.679 -1.439 0.704 1.00 91.81 198 GLY A N 1
ATOM 1464 C CA . GLY A 1 198 ? -15.288 -0.503 -0.241 1.00 91.81 198 GLY A CA 1
ATOM 1465 C C . GLY A 1 198 ? -15.149 0.938 0.266 1.00 91.81 198 GLY A C 1
ATOM 1466 O O . GLY A 1 198 ? -15.365 1.206 1.443 1.00 91.81 198 GLY A O 1
ATOM 1467 N N . THR A 1 199 ? -14.800 1.873 -0.611 1.00 85.94 199 THR A N 1
ATOM 1468 C CA . THR A 1 199 ? -14.482 3.272 -0.261 1.00 85.94 199 THR A CA 1
ATOM 1469 C C . THR A 1 199 ? -15.686 4.219 -0.315 1.00 85.94 199 THR A C 1
ATOM 1471 O O . THR A 1 199 ? -15.564 5.431 -0.144 1.00 85.94 199 THR A O 1
ATOM 1474 N N . SER A 1 200 ? -16.882 3.681 -0.553 1.00 80.25 200 SER A N 1
ATOM 1475 C CA . SER A 1 200 ? -18.132 4.438 -0.593 1.00 80.25 200 SER A CA 1
ATOM 1476 C C . SER A 1 200 ? -19.291 3.643 0.012 1.00 80.25 200 SER A C 1
ATOM 1478 O O . SER A 1 200 ? -19.207 2.429 0.210 1.00 80.25 200 SER A O 1
ATOM 1480 N N . GLY A 1 201 ? -20.393 4.336 0.308 1.00 81.94 201 GLY A N 1
ATOM 1481 C CA . GLY A 1 201 ? -21.568 3.735 0.935 1.00 81.94 201 GLY A CA 1
ATOM 1482 C C . GLY A 1 201 ? -21.357 3.427 2.420 1.00 81.94 201 GLY A C 1
ATOM 1483 O O . GLY A 1 201 ? -20.592 4.099 3.100 1.00 81.94 201 GLY A O 1
ATOM 1484 N N . ASN A 1 202 ? -22.059 2.408 2.926 1.00 89.12 202 ASN A N 1
ATOM 1485 C CA . ASN A 1 202 ? -22.079 2.046 4.351 1.00 89.12 202 ASN A CA 1
ATOM 1486 C C . ASN A 1 202 ? -21.099 0.909 4.687 1.00 89.12 202 ASN A C 1
ATOM 1488 O O . ASN A 1 202 ? -21.455 -0.037 5.394 1.00 89.12 202 ASN A O 1
ATOM 1492 N N . THR A 1 203 ? -19.889 0.953 4.141 1.00 95.50 203 THR A N 1
ATOM 1493 C CA . THR A 1 203 ? -18.825 0.017 4.521 1.00 95.50 203 THR A CA 1
ATOM 1494 C C . THR A 1 203 ? -18.137 0.487 5.810 1.00 95.50 203 THR A C 1
ATOM 1496 O O . THR A 1 203 ? -18.094 1.689 6.084 1.00 95.50 203 THR A O 1
ATOM 1499 N N . PRO A 1 204 ? -17.564 -0.428 6.611 1.00 98.06 204 PRO A N 1
ATOM 1500 C CA . PRO A 1 204 ? -16.704 -0.089 7.737 1.00 98.06 204 PRO A CA 1
ATOM 1501 C C . PRO A 1 204 ? -15.619 0.935 7.399 1.00 98.06 204 PRO A C 1
ATOM 1503 O O . PRO A 1 204 ? -15.455 1.874 8.170 1.00 98.06 204 PRO A O 1
ATOM 1506 N N . LEU A 1 205 ? -14.925 0.798 6.260 1.00 97.44 205 LEU A N 1
ATOM 1507 C CA . LEU A 1 205 ? -13.895 1.755 5.846 1.00 97.44 205 LEU A CA 1
ATOM 1508 C C . LEU A 1 205 ? -14.479 3.159 5.654 1.00 97.44 205 LEU A C 1
ATOM 1510 O O . LEU A 1 205 ? -14.038 4.089 6.323 1.00 97.44 205 LEU A O 1
ATOM 1514 N N . ALA A 1 206 ? -15.514 3.308 4.821 1.00 94.56 206 ALA A N 1
ATOM 1515 C CA . ALA A 1 206 ? -16.112 4.614 4.541 1.00 94.56 206 ALA A CA 1
ATOM 1516 C C . ALA A 1 206 ? -16.655 5.292 5.815 1.00 94.56 206 ALA A C 1
ATOM 1518 O O . ALA A 1 206 ? -16.418 6.478 6.049 1.00 94.56 206 ALA A O 1
ATOM 1519 N N . LEU A 1 207 ? -17.325 4.528 6.686 1.00 96.69 207 LEU A N 1
ATOM 1520 C CA . LEU A 1 207 ? -17.863 5.037 7.952 1.00 96.69 207 LEU A CA 1
ATOM 1521 C C . LEU A 1 207 ? -16.759 5.437 8.946 1.00 96.69 207 LEU A C 1
ATOM 1523 O O . LEU A 1 207 ? -16.917 6.409 9.696 1.00 96.69 207 LEU A O 1
ATOM 1527 N N . ALA A 1 208 ? -15.649 4.694 8.972 1.00 97.88 208 ALA A N 1
ATOM 1528 C CA . ALA A 1 208 ? -14.497 4.997 9.812 1.00 97.88 208 ALA A CA 1
ATOM 1529 C C . ALA A 1 208 ? -13.783 6.268 9.341 1.00 97.88 208 ALA A C 1
ATOM 1531 O O . ALA A 1 208 ? -13.502 7.130 10.175 1.00 97.88 208 ALA A O 1
ATOM 1532 N N . THR A 1 209 ? -13.594 6.435 8.028 1.00 96.44 209 THR A N 1
ATOM 1533 C CA . THR A 1 209 ? -13.051 7.658 7.421 1.00 96.44 209 THR A CA 1
ATOM 1534 C C . THR A 1 209 ? -13.893 8.878 7.791 1.00 96.44 209 THR A C 1
ATOM 1536 O O . THR A 1 209 ? -13.375 9.848 8.343 1.00 96.44 209 THR A O 1
ATOM 1539 N N . GLU A 1 210 ? -15.214 8.825 7.581 1.00 94.81 210 GLU A N 1
ATOM 1540 C CA . GLU A 1 210 ? -16.117 9.931 7.936 1.00 94.81 210 GLU A CA 1
ATOM 1541 C C . GLU A 1 210 ? -16.100 10.244 9.436 1.00 94.81 210 GLU A C 1
ATOM 1543 O O . GLU A 1 210 ? -16.248 11.396 9.852 1.00 94.81 210 GLU A O 1
ATOM 1548 N N . THR A 1 211 ? -15.935 9.218 10.271 1.00 96.50 211 THR A N 1
ATOM 1549 C CA . THR A 1 211 ? -15.818 9.393 11.718 1.00 96.50 211 THR A CA 1
ATOM 1550 C C . THR A 1 211 ? -14.503 10.061 12.095 1.00 96.50 211 THR A C 1
ATOM 1552 O O . THR A 1 211 ? -14.541 11.008 12.875 1.00 96.50 211 THR A O 1
ATOM 1555 N N . ALA A 1 212 ? -13.374 9.643 11.521 1.00 97.00 212 ALA A N 1
ATOM 1556 C CA . ALA A 1 212 ? -12.078 10.264 11.775 1.00 97.00 212 ALA A CA 1
ATOM 1557 C C . ALA A 1 212 ? -12.063 11.744 11.367 1.00 97.00 212 ALA A C 1
ATOM 1559 O O . ALA A 1 212 ? -11.621 12.582 12.152 1.00 97.00 212 ALA A O 1
ATOM 1560 N N . ILE A 1 213 ? -12.646 12.082 10.211 1.00 94.25 213 ILE A N 1
ATOM 1561 C CA . ILE A 1 213 ? -12.790 13.474 9.758 1.00 94.25 213 ILE A CA 1
ATOM 1562 C C . ILE A 1 213 ? -13.650 14.277 10.738 1.00 94.25 213 ILE A C 1
ATOM 1564 O O . ILE A 1 213 ? -13.243 15.325 11.232 1.00 94.25 213 ILE A O 1
ATOM 1568 N N . ARG A 1 214 ? -14.840 13.769 11.085 1.00 95.56 214 ARG A N 1
ATOM 1569 C CA . ARG A 1 214 ? -15.778 14.465 11.986 1.00 95.56 214 ARG A CA 1
ATOM 1570 C C . ARG A 1 214 ? -15.207 14.695 13.387 1.00 95.56 214 ARG A C 1
ATOM 1572 O O . ARG A 1 214 ? -15.586 15.665 14.036 1.00 95.56 214 ARG A O 1
ATOM 1579 N N . GLN A 1 215 ? -14.354 13.794 13.867 1.00 96.81 215 GLN A N 1
ATOM 1580 C CA . GLN A 1 215 ? -13.711 13.905 15.177 1.00 96.81 215 GLN A CA 1
ATOM 1581 C C . GLN A 1 215 ? -12.426 14.749 15.148 1.00 96.81 215 GLN A C 1
ATOM 1583 O O . GLN A 1 215 ? -11.834 14.972 16.201 1.00 96.81 215 GLN A O 1
ATOM 1588 N N . GLY A 1 216 ? -11.999 15.226 13.972 1.00 94.62 216 GLY A N 1
ATOM 1589 C CA . GLY A 1 216 ? -10.760 15.987 13.807 1.00 94.62 216 GLY A CA 1
ATOM 1590 C C . GLY A 1 216 ? -9.497 15.135 13.939 1.00 94.62 216 GLY A C 1
ATOM 1591 O O .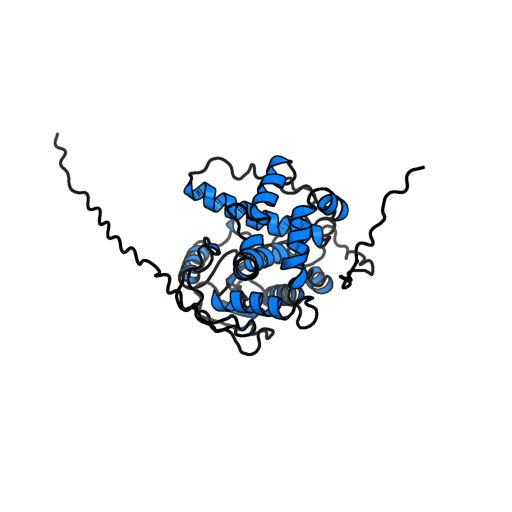 GLY A 1 216 ? -8.438 15.662 14.255 1.00 94.62 216 GLY A O 1
ATOM 1592 N N . TRP A 1 217 ? -9.608 13.817 13.751 1.00 95.75 217 TRP A N 1
ATOM 1593 C CA . TRP A 1 217 ? -8.463 12.903 13.762 1.00 95.75 217 TRP A CA 1
ATOM 1594 C C . TRP A 1 217 ? -7.762 12.819 12.408 1.00 95.75 217 TRP A C 1
ATOM 1596 O O . TRP A 1 217 ? -6.570 12.523 12.354 1.00 95.75 217 TRP A O 1
ATOM 1606 N N . TYR A 1 218 ? -8.532 13.060 11.345 1.00 94.19 218 TYR A N 1
ATOM 1607 C CA . TYR A 1 218 ? -8.087 13.080 9.962 1.00 94.19 218 TYR A CA 1
ATOM 1608 C C . TYR A 1 218 ? -8.478 14.419 9.323 1.00 94.19 218 TYR A C 1
ATOM 1610 O O . TYR A 1 218 ? -9.665 14.684 9.116 1.00 94.19 218 TYR A O 1
ATOM 1618 N N . ASN A 1 219 ? -7.502 15.291 9.081 1.00 90.56 219 ASN A N 1
ATOM 1619 C CA . ASN A 1 219 ? -7.701 16.618 8.513 1.00 90.56 219 ASN A CA 1
ATOM 1620 C C . ASN A 1 219 ? -7.606 16.572 6.984 1.00 90.56 219 ASN A C 1
ATOM 1622 O O . ASN A 1 219 ? -6.559 16.282 6.425 1.00 90.56 219 ASN A O 1
ATOM 1626 N N . VAL A 1 220 ? -8.705 16.925 6.319 1.00 83.62 220 VAL A N 1
ATOM 1627 C CA . VAL A 1 220 ? -8.845 16.890 4.854 1.00 83.62 220 VAL A CA 1
ATOM 1628 C C . VAL A 1 220 ? -9.129 18.277 4.266 1.00 83.62 220 VAL A C 1
ATOM 1630 O O . VAL A 1 220 ? -9.707 18.399 3.186 1.00 83.62 220 VAL A O 1
ATOM 1633 N N . GLU A 1 221 ? -8.786 19.358 4.977 1.00 77.38 221 GLU A N 1
ATOM 1634 C CA . GLU A 1 221 ? -9.108 20.734 4.558 1.00 77.38 221 GLU A CA 1
ATOM 1635 C C . GLU A 1 221 ? -8.522 21.110 3.189 1.00 77.38 221 GLU A C 1
ATOM 1637 O O . GLU A 1 221 ? -9.147 21.868 2.441 1.00 77.38 221 GLU A O 1
ATOM 1642 N N . HIS A 1 222 ? -7.388 20.516 2.805 1.00 66.00 222 HIS A N 1
ATOM 1643 C CA . HIS A 1 222 ? -6.791 20.693 1.477 1.00 66.00 222 HIS A CA 1
ATOM 1644 C C . HIS A 1 222 ? -7.673 20.156 0.323 1.00 66.00 222 HIS A C 1
ATOM 1646 O O . HIS A 1 222 ? -7.379 20.415 -0.841 1.00 66.00 222 HIS A O 1
ATOM 1652 N N . CYS A 1 223 ? -8.773 19.450 0.622 1.00 57.59 223 CYS A N 1
ATOM 1653 C CA . CYS A 1 223 ? -9.672 18.817 -0.348 1.00 57.59 223 CYS A CA 1
ATOM 1654 C C . CYS A 1 223 ? -11.008 19.570 -0.608 1.00 57.59 223 CYS A C 1
ATOM 1656 O O . CYS A 1 223 ? -11.919 19.018 -1.229 1.00 57.59 223 CYS A O 1
ATOM 1658 N N . ALA A 1 224 ? -11.215 20.800 -0.126 1.00 56.41 224 ALA A N 1
ATOM 1659 C CA . ALA A 1 224 ? -12.530 21.464 -0.207 1.00 56.41 224 ALA A CA 1
ATOM 1660 C C . ALA A 1 224 ? -12.913 22.023 -1.609 1.00 56.41 224 ALA A C 1
ATOM 1662 O O . ALA A 1 224 ? -12.071 22.535 -2.340 1.00 56.41 224 ALA A O 1
ATOM 1663 N N . GLY A 1 225 ? -14.221 22.030 -1.942 1.00 53.44 225 GLY A N 1
ATOM 1664 C CA . GLY A 1 225 ? -14.800 22.899 -2.994 1.00 53.44 225 GLY A CA 1
ATOM 1665 C C . GLY A 1 225 ? -15.076 22.299 -4.387 1.00 53.44 225 GLY A C 1
ATOM 1666 O O . GLY A 1 225 ? -14.935 23.011 -5.379 1.00 53.44 225 GLY A O 1
ATOM 1667 N N . LEU A 1 226 ? -15.488 21.029 -4.489 1.00 56.25 226 LEU A N 1
ATOM 1668 C CA . LEU A 1 226 ? -15.547 20.287 -5.762 1.00 56.25 226 LEU A CA 1
ATOM 1669 C C . LEU A 1 226 ? -16.975 19.965 -6.273 1.00 56.25 226 LEU A C 1
ATOM 1671 O O . LEU A 1 226 ? -17.964 20.095 -5.552 1.00 56.25 226 LEU A O 1
ATOM 1675 N N . SER A 1 227 ? -17.084 19.561 -7.549 1.00 56.50 227 SER A N 1
ATOM 1676 C CA . SER A 1 227 ? -18.325 19.057 -8.175 1.00 56.50 227 SER A CA 1
ATOM 1677 C C . SER A 1 227 ? -18.753 17.698 -7.592 1.00 56.50 227 SER A C 1
ATOM 1679 O O . SER A 1 227 ? -17.964 17.045 -6.929 1.00 56.50 227 SER A O 1
ATOM 1681 N N . ALA A 1 228 ? -19.979 17.218 -7.851 1.00 60.62 228 ALA A N 1
ATOM 1682 C CA . ALA A 1 228 ? -20.470 15.947 -7.284 1.00 60.62 228 ALA A CA 1
ATOM 1683 C C . ALA A 1 228 ? -19.691 14.690 -7.741 1.00 60.62 228 ALA A C 1
ATOM 1685 O O . ALA A 1 228 ? -19.571 13.731 -6.984 1.00 60.62 228 ALA A O 1
ATOM 1686 N N . GLU A 1 229 ? -19.167 14.683 -8.967 1.00 58.94 229 GLU A N 1
ATOM 1687 C CA . GLU A 1 229 ? -18.305 13.603 -9.472 1.00 58.94 229 GLU A CA 1
ATOM 1688 C C . GLU A 1 229 ? -16.923 13.668 -8.816 1.00 58.94 229 GLU A C 1
ATOM 1690 O O . GLU A 1 229 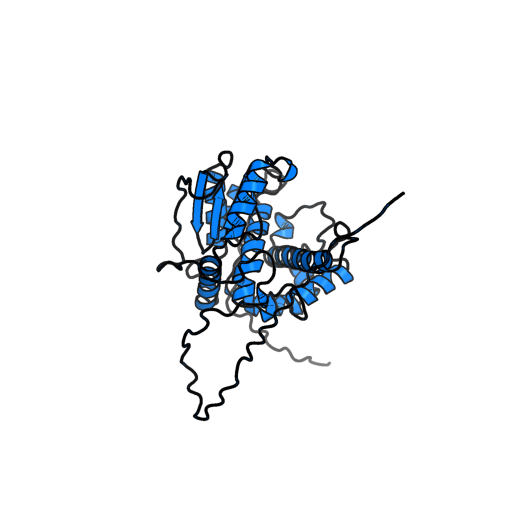? -16.438 12.680 -8.267 1.00 58.94 229 GLU A O 1
ATOM 1695 N N . ALA A 1 230 ? -16.359 14.874 -8.742 1.00 69.94 230 ALA A N 1
ATOM 1696 C CA . ALA A 1 230 ? -15.126 15.129 -8.015 1.00 69.94 230 ALA A CA 1
ATOM 1697 C C . ALA A 1 230 ? -15.276 14.876 -6.499 1.00 69.94 230 ALA A C 1
ATOM 1699 O O . ALA A 1 230 ? -14.311 14.521 -5.839 1.00 69.94 230 ALA A O 1
ATOM 1700 N N . GLU A 1 231 ? -16.484 14.973 -5.941 1.00 72.75 231 GLU A N 1
ATOM 1701 C CA . GLU A 1 231 ? -16.808 14.631 -4.552 1.00 72.75 231 GLU A CA 1
ATOM 1702 C C . GLU A 1 231 ? -16.775 13.115 -4.307 1.00 72.75 231 GLU A C 1
ATOM 1704 O O . GLU A 1 231 ? -16.333 12.671 -3.246 1.00 72.75 231 GLU A O 1
ATOM 1709 N N . ALA A 1 232 ? -17.251 12.307 -5.261 1.00 76.50 232 ALA A N 1
ATOM 1710 C CA . ALA A 1 232 ? -17.204 10.850 -5.156 1.00 76.50 232 ALA A CA 1
ATOM 1711 C C . ALA A 1 232 ? -15.761 10.338 -5.245 1.00 76.50 232 ALA A C 1
ATOM 1713 O O . ALA A 1 232 ? -15.344 9.548 -4.397 1.00 76.50 232 ALA A O 1
ATOM 1714 N N . GLU A 1 233 ? -15.000 10.849 -6.213 1.00 76.12 233 GLU A N 1
ATOM 1715 C CA . GLU A 1 233 ? -13.574 10.551 -6.362 1.00 76.12 233 GLU A CA 1
ATOM 1716 C C . GLU A 1 233 ? -12.774 11.023 -5.143 1.00 76.12 233 GLU A C 1
ATOM 1718 O O . GLU A 1 233 ? -11.984 10.269 -4.579 1.00 76.12 233 GLU A O 1
ATOM 1723 N N . ARG A 1 234 ? -13.074 12.217 -4.626 1.00 80.00 234 ARG A N 1
ATOM 1724 C CA . ARG A 1 234 ? -12.487 12.709 -3.378 1.00 80.00 234 ARG A CA 1
ATOM 1725 C C . ARG A 1 234 ? -12.789 11.800 -2.194 1.00 80.00 234 ARG A C 1
ATOM 1727 O O . ARG A 1 234 ? -11.894 11.519 -1.407 1.00 80.00 234 ARG A O 1
ATOM 1734 N N . ARG A 1 235 ? -14.036 11.343 -2.025 1.00 83.25 235 ARG A N 1
ATOM 1735 C CA . ARG A 1 235 ? -14.391 10.431 -0.921 1.00 83.25 235 ARG A CA 1
ATOM 1736 C C . ARG A 1 235 ? -13.607 9.133 -1.006 1.00 83.25 235 ARG A C 1
ATOM 1738 O O . ARG A 1 235 ? -13.137 8.647 0.018 1.00 83.25 235 ARG A O 1
ATOM 1745 N N . ARG A 1 236 ? -13.441 8.615 -2.222 1.00 86.38 236 ARG A N 1
ATOM 1746 C CA . ARG A 1 236 ? -12.605 7.451 -2.476 1.00 86.38 236 ARG A CA 1
ATOM 1747 C C . ARG A 1 236 ? -11.148 7.718 -2.088 1.00 86.38 236 ARG A C 1
ATOM 1749 O O . ARG A 1 236 ? -10.602 6.927 -1.328 1.00 86.38 236 ARG A O 1
ATOM 1756 N N . GLY A 1 237 ? -10.572 8.841 -2.522 1.00 85.75 237 GLY A N 1
ATOM 1757 C CA . GLY A 1 237 ? -9.224 9.268 -2.136 1.00 85.75 237 GLY A CA 1
ATOM 1758 C C . GLY A 1 237 ? -9.046 9.354 -0.617 1.00 85.75 237 GLY A C 1
ATOM 1759 O O . GLY A 1 237 ? -8.178 8.693 -0.068 1.00 85.75 237 GLY A O 1
ATOM 1760 N N . MET A 1 238 ? -9.941 10.050 0.089 1.00 89.62 238 MET A N 1
ATOM 1761 C CA . MET A 1 238 ? -9.893 10.161 1.556 1.00 89.62 238 MET A CA 1
ATOM 1762 C C . MET A 1 238 ? -9.984 8.798 2.261 1.00 89.62 238 MET A C 1
ATOM 1764 O O . MET A 1 238 ? -9.346 8.585 3.287 1.00 89.62 238 MET A O 1
ATOM 1768 N N . ALA A 1 239 ? -10.793 7.868 1.745 1.00 93.44 239 ALA A N 1
ATOM 1769 C CA . ALA A 1 239 ? -10.900 6.527 2.316 1.00 93.44 239 ALA A CA 1
ATOM 1770 C C . ALA A 1 239 ? -9.638 5.684 2.070 1.00 93.44 239 ALA A C 1
ATOM 1772 O O . ALA A 1 239 ? -9.233 4.929 2.954 1.00 93.44 239 ALA A O 1
ATOM 1773 N N . LYS A 1 240 ? -9.016 5.840 0.895 1.00 92.19 240 LYS A N 1
ATOM 1774 C CA . LYS A 1 240 ? -7.735 5.225 0.524 1.00 92.19 240 LYS A CA 1
ATOM 1775 C C . LYS A 1 240 ? -6.609 5.698 1.457 1.00 92.19 240 LYS A C 1
ATOM 1777 O O . LYS A 1 240 ? -5.974 4.862 2.093 1.00 92.19 240 LYS A O 1
ATOM 1782 N N . GLU A 1 241 ? -6.455 7.009 1.628 1.00 92.88 241 GLU A N 1
ATOM 1783 C CA . GLU A 1 241 ? -5.454 7.600 2.533 1.00 92.88 241 GLU A CA 1
ATOM 1784 C C . GLU A 1 241 ? -5.708 7.205 3.996 1.00 92.88 241 GLU A C 1
ATOM 1786 O O . GLU A 1 241 ? -4.818 6.750 4.714 1.00 92.88 241 GLU A O 1
ATOM 1791 N N . PHE A 1 242 ? -6.966 7.274 4.446 1.00 96.62 242 PHE A N 1
ATOM 1792 C CA . PHE A 1 242 ? -7.337 6.828 5.789 1.00 96.62 242 PHE A CA 1
ATOM 1793 C C . PHE A 1 242 ? -6.982 5.351 6.041 1.00 96.62 242 PHE A C 1
ATOM 1795 O O . PHE A 1 242 ? -6.544 5.007 7.140 1.00 96.62 242 PHE A O 1
ATOM 1802 N N . ALA A 1 243 ? -7.165 4.467 5.053 1.00 97.50 243 ALA A N 1
ATOM 1803 C CA . ALA A 1 243 ? -6.784 3.060 5.171 1.00 97.50 243 ALA A CA 1
ATOM 1804 C C . ALA A 1 243 ? -5.279 2.896 5.429 1.00 97.50 243 ALA A C 1
ATOM 1806 O O . ALA A 1 243 ? -4.897 2.090 6.287 1.00 97.50 243 ALA A O 1
ATOM 1807 N N . TYR A 1 244 ? -4.441 3.676 4.743 1.00 96.25 244 TYR A N 1
ATOM 1808 C CA . TYR A 1 244 ? -3.004 3.745 4.993 1.00 96.25 244 TYR A CA 1
ATOM 1809 C C . TYR A 1 244 ? -2.711 4.250 6.414 1.00 96.25 244 TYR A C 1
ATOM 1811 O O . TYR A 1 244 ? -2.059 3.536 7.187 1.00 96.25 244 TYR A O 1
ATOM 1819 N N . TRP A 1 245 ? -3.229 5.426 6.784 1.00 97.06 245 TRP A N 1
ATOM 1820 C CA . TRP A 1 245 ? -2.993 6.049 8.089 1.00 97.06 245 TRP A CA 1
ATOM 1821 C C . TRP A 1 245 ? -3.381 5.120 9.240 1.00 97.06 245 TRP A C 1
ATOM 1823 O O . TRP A 1 245 ? -2.606 4.886 10.171 1.00 97.06 245 TRP A O 1
ATOM 1833 N N . PHE A 1 246 ? -4.563 4.509 9.145 1.00 98.25 246 PHE A N 1
ATOM 1834 C CA . PHE A 1 246 ? -5.046 3.556 10.132 1.00 98.25 246 PHE A CA 1
ATOM 1835 C C . PHE A 1 246 ? -4.135 2.326 10.223 1.00 98.25 246 PHE A C 1
ATOM 1837 O O . PHE A 1 246 ? -3.702 1.955 11.316 1.00 98.25 246 PHE A O 1
ATOM 1844 N N . THR A 1 247 ? -3.831 1.691 9.087 1.00 98.44 247 THR A N 1
ATOM 1845 C CA . THR A 1 247 ? -3.058 0.439 9.044 1.00 98.44 247 THR A CA 1
ATOM 1846 C C . THR A 1 247 ? -1.645 0.636 9.585 1.00 98.44 247 THR A C 1
ATOM 1848 O O . THR A 1 247 ? -1.172 -0.153 10.403 1.00 98.44 247 THR A O 1
ATOM 1851 N N . THR A 1 248 ? -0.986 1.724 9.199 1.00 97.12 248 THR A N 1
ATOM 1852 C CA . THR A 1 248 ? 0.377 2.029 9.643 1.00 97.12 248 THR A CA 1
ATOM 1853 C C . THR A 1 248 ? 0.436 2.482 11.104 1.00 97.12 248 THR A C 1
ATOM 1855 O O . THR A 1 248 ? 1.423 2.179 11.780 1.00 97.12 248 THR A O 1
ATOM 1858 N N . THR A 1 249 ? -0.619 3.102 11.653 1.00 97.25 249 THR A N 1
ATOM 1859 C CA . THR A 1 249 ? -0.740 3.290 13.111 1.00 97.25 249 THR A CA 1
ATOM 1860 C C . THR A 1 249 ? -0.944 1.955 13.832 1.00 97.25 249 THR A C 1
ATOM 1862 O O . THR A 1 249 ? -0.289 1.715 14.843 1.00 97.25 249 THR A O 1
ATOM 1865 N N . VAL A 1 250 ? -1.800 1.051 13.332 1.00 97.56 250 VAL A N 1
ATOM 1866 C CA . VAL A 1 250 ? -1.979 -0.297 13.924 1.00 97.56 250 VAL A CA 1
ATOM 1867 C C . VAL A 1 250 ? -0.667 -1.087 13.942 1.00 97.56 250 VAL A C 1
ATOM 1869 O O . VAL A 1 250 ? -0.437 -1.880 14.855 1.00 97.56 250 VAL A O 1
ATOM 1872 N N . TRP A 1 251 ? 0.196 -0.869 12.954 1.00 96.75 251 TRP A N 1
ATOM 1873 C CA . TRP A 1 251 ? 1.521 -1.479 12.852 1.00 96.75 251 TRP A CA 1
ATOM 1874 C C . TRP A 1 251 ? 2.620 -0.763 13.645 1.00 96.75 251 TRP A C 1
ATOM 1876 O O . TRP A 1 251 ? 3.782 -1.149 13.537 1.00 96.75 251 TRP A O 1
ATOM 1886 N N . ASP A 1 252 ? 2.277 0.253 14.444 1.00 94.62 252 ASP A N 1
ATOM 1887 C CA . ASP A 1 252 ? 3.232 1.052 15.223 1.00 94.62 252 ASP A CA 1
ATOM 1888 C C . ASP A 1 252 ? 4.311 1.737 14.348 1.00 94.62 252 ASP A C 1
ATOM 1890 O O . ASP A 1 252 ? 5.401 2.067 14.823 1.00 94.62 252 ASP A O 1
ATOM 1894 N N . LEU A 1 253 ? 4.023 1.967 13.058 1.00 93.25 253 LEU A N 1
ATOM 1895 C CA . LEU A 1 253 ? 4.937 2.633 12.123 1.00 93.25 253 LEU A CA 1
ATOM 1896 C C . LEU A 1 253 ? 4.820 4.154 12.200 1.00 93.25 253 LEU A C 1
ATOM 1898 O O . LEU A 1 253 ? 5.831 4.839 12.079 1.00 93.25 253 LEU A O 1
ATOM 1902 N N . GLN A 1 254 ? 3.625 4.695 12.448 1.00 91.50 254 GLN A N 1
ATOM 1903 C CA . GLN A 1 254 ? 3.418 6.148 12.489 1.00 91.50 254 GLN A CA 1
ATOM 1904 C C . GLN A 1 254 ? 4.189 6.829 13.623 1.00 91.50 254 GLN A C 1
ATOM 1906 O O . GLN A 1 254 ? 4.753 7.905 13.435 1.00 91.50 254 GLN A O 1
ATOM 1911 N N . ASP A 1 255 ? 4.289 6.193 14.787 1.00 86.56 255 ASP A N 1
ATOM 1912 C CA . ASP A 1 255 ? 5.087 6.703 15.907 1.00 86.56 255 ASP A CA 1
ATOM 1913 C C . ASP A 1 255 ? 6.592 6.764 15.575 1.00 86.56 255 ASP A C 1
ATOM 1915 O O . ASP A 1 255 ? 7.291 7.689 15.979 1.00 86.56 255 ASP A O 1
ATOM 1919 N N . ARG A 1 256 ? 7.087 5.812 14.773 1.00 84.88 256 ARG A N 1
ATOM 1920 C CA . ARG A 1 256 ? 8.525 5.612 14.518 1.00 84.88 256 ARG A CA 1
ATOM 1921 C C . ARG A 1 256 ? 9.029 6.283 13.241 1.00 84.88 256 ARG A C 1
ATOM 1923 O O . ARG A 1 256 ? 10.135 6.813 13.219 1.00 84.88 256 ARG A O 1
ATOM 1930 N N . LEU A 1 257 ? 8.237 6.213 12.176 1.00 87.31 257 LEU A N 1
ATOM 1931 C CA . LEU A 1 257 ? 8.606 6.606 10.813 1.00 87.31 257 LEU A CA 1
ATOM 1932 C C . LEU A 1 257 ? 7.751 7.768 10.287 1.00 87.31 257 LEU A C 1
ATOM 1934 O O . LEU A 1 257 ? 8.192 8.478 9.386 1.00 87.31 257 LEU A O 1
ATOM 1938 N N . GLY A 1 258 ? 6.559 7.985 10.855 1.00 83.50 258 GLY A N 1
ATOM 1939 C CA . GLY A 1 258 ? 5.596 8.986 10.383 1.00 83.50 258 GLY A CA 1
ATOM 1940 C C . GLY A 1 258 ? 6.088 10.430 10.489 1.00 83.50 258 GLY A C 1
ATOM 1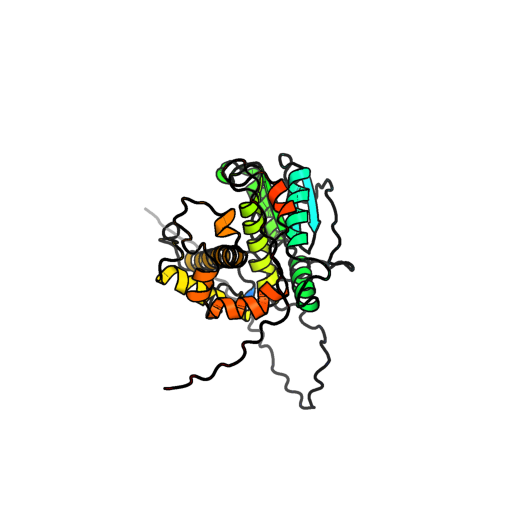941 O O . GLY A 1 258 ? 6.912 10.741 11.354 1.00 83.50 258 GLY A O 1
ATOM 1942 N N . PRO A 1 259 ? 5.581 11.373 9.681 1.00 78.56 259 PRO A N 1
ATOM 1943 C CA . PRO A 1 259 ? 5.986 12.786 9.706 1.00 78.56 259 PRO A CA 1
ATOM 1944 C C . PRO A 1 259 ? 5.591 13.498 11.027 1.00 78.56 259 PRO A C 1
ATOM 1946 O O . PRO A 1 259 ? 4.424 13.591 11.340 1.00 78.56 259 PRO A O 1
ATOM 1949 N N . LEU A 1 260 ? 6.540 13.993 11.840 1.00 69.31 260 LEU A N 1
ATOM 1950 C CA . LEU A 1 260 ? 6.409 14.672 13.151 1.00 69.31 260 LEU A CA 1
ATOM 1951 C C . LEU A 1 260 ? 5.634 15.994 13.100 1.00 69.31 260 LEU A C 1
ATOM 1953 O O . LEU A 1 260 ? 5.065 16.368 14.117 1.00 69.31 260 LEU A O 1
ATOM 1957 N N . ASN A 1 261 ? 5.634 16.689 11.961 1.00 69.19 261 ASN A N 1
ATOM 1958 C CA . ASN A 1 261 ? 4.981 17.991 11.792 1.00 69.19 261 ASN A CA 1
ATOM 1959 C C . ASN A 1 261 ? 3.931 17.901 10.677 1.00 69.19 261 ASN A C 1
ATOM 1961 O O . ASN A 1 261 ? 3.988 18.672 9.724 1.00 69.19 261 ASN A O 1
ATOM 1965 N N . GLU A 1 262 ? 3.068 16.894 10.768 1.00 76.69 262 GLU A N 1
ATOM 1966 C CA . GLU A 1 262 ? 1.934 16.698 9.867 1.00 76.69 262 GLU A CA 1
ATOM 1967 C C . GLU A 1 262 ? 0.639 16.989 10.627 1.00 76.69 262 GLU A C 1
ATOM 1969 O O . GLU A 1 262 ? 0.489 16.557 11.773 1.00 76.69 262 GLU A O 1
ATOM 1974 N N . ASP A 1 263 ? -0.273 17.709 9.978 1.00 83.44 263 ASP A N 1
ATOM 1975 C CA . ASP A 1 263 ? -1.572 18.098 10.529 1.00 83.44 263 ASP A CA 1
ATOM 1976 C C . ASP A 1 263 ? -2.718 17.233 9.961 1.00 83.44 263 ASP A C 1
ATOM 1978 O O . ASP A 1 263 ? -3.838 17.297 10.469 1.00 83.44 263 ASP A O 1
ATOM 1982 N N . GLU A 1 264 ? -2.451 16.417 8.936 1.00 87.38 264 GLU A N 1
ATOM 1983 C CA . GLU A 1 264 ? -3.375 15.494 8.274 1.00 87.38 264 GLU A CA 1
ATOM 1984 C C . GLU A 1 264 ? -3.813 14.360 9.207 1.00 87.38 264 GLU A C 1
ATOM 1986 O O . GLU A 1 264 ? -5.007 14.086 9.313 1.00 87.38 264 GLU A O 1
ATOM 1991 N N . TRP A 1 265 ? -2.892 13.723 9.937 1.00 92.94 265 TRP A N 1
ATOM 1992 C CA . TRP A 1 265 ? -3.207 12.572 10.790 1.00 92.94 265 TRP A CA 1
ATOM 1993 C C . TRP A 1 265 ? -2.630 12.693 12.201 1.00 92.94 265 TRP A C 1
ATOM 1995 O O . TRP A 1 265 ? -1.418 12.670 12.415 1.00 92.94 265 TRP A O 1
ATOM 2005 N N . VAL A 1 266 ? -3.516 12.756 13.201 1.00 92.44 266 VAL A N 1
ATOM 2006 C CA . VAL A 1 266 ? -3.112 13.016 14.598 1.00 92.44 266 VAL A CA 1
ATOM 2007 C C . VAL A 1 266 ? -3.002 11.749 15.458 1.00 92.44 266 VAL A C 1
ATOM 2009 O O . VAL A 1 266 ? -2.361 11.771 16.509 1.00 92.44 266 VAL A O 1
ATOM 2012 N N . LEU A 1 267 ? -3.607 10.627 15.042 1.00 92.88 267 LEU A N 1
ATOM 2013 C CA . LEU A 1 267 ? -3.629 9.380 15.821 1.00 92.88 267 LEU A CA 1
ATOM 2014 C C . LEU A 1 267 ? -2.401 8.511 15.535 1.00 92.88 267 LEU 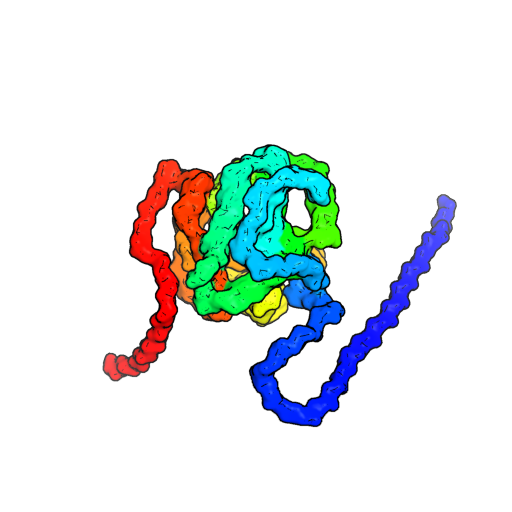A C 1
ATOM 2016 O O . LEU A 1 267 ? -2.444 7.572 14.742 1.00 92.88 267 LEU A O 1
ATOM 2020 N N . ARG A 1 268 ? -1.294 8.792 16.220 1.00 89.75 268 ARG A N 1
ATOM 2021 C CA . ARG A 1 268 ? -0.005 8.117 15.967 1.00 89.75 268 ARG A CA 1
ATOM 2022 C C . ARG A 1 268 ? 0.260 6.897 16.837 1.00 89.75 268 ARG A C 1
ATOM 2024 O O . ARG A 1 268 ? 1.037 6.025 16.464 1.00 89.75 268 ARG A O 1
ATOM 2031 N N . SER A 1 269 ? -0.379 6.846 18.002 1.00 92.25 269 SER A N 1
ATOM 2032 C CA . SER A 1 269 ? -0.207 5.776 18.979 1.00 92.25 269 SER A CA 1
ATOM 2033 C C . SER A 1 269 ? -1.234 4.675 18.747 1.00 92.25 269 SER A C 1
ATOM 2035 O O . SER A 1 269 ? -2.442 4.928 18.770 1.00 92.25 269 SER A O 1
ATOM 2037 N N . ARG A 1 270 ? -0.777 3.428 18.594 1.00 94.75 270 ARG A N 1
ATOM 2038 C CA . ARG A 1 270 ? -1.669 2.271 18.477 1.00 94.75 270 ARG A CA 1
ATOM 2039 C C . ARG A 1 270 ? -2.635 2.149 19.660 1.00 94.75 270 ARG A C 1
ATOM 2041 O O . ARG A 1 270 ? -3.831 2.056 19.399 1.00 94.75 270 ARG A O 1
ATOM 2048 N N . PRO A 1 271 ? -2.211 2.187 20.943 1.00 96.38 271 PRO A N 1
ATOM 2049 C CA . PRO A 1 271 ? -3.151 2.171 22.065 1.00 96.38 271 PRO A CA 1
ATOM 2050 C C . PRO A 1 271 ? -4.256 3.229 21.974 1.00 96.38 271 PRO A C 1
ATOM 2052 O O . PRO A 1 271 ? -5.412 2.948 22.293 1.00 96.38 271 PRO A O 1
ATOM 2055 N N . GLU A 1 272 ? -3.917 4.440 21.531 1.00 96.31 272 GLU A N 1
ATOM 2056 C CA . GLU A 1 272 ? -4.896 5.511 21.369 1.00 96.31 272 GLU A CA 1
ATOM 2057 C C . GLU A 1 272 ? -5.868 5.229 20.220 1.00 96.31 272 GLU A C 1
ATOM 2059 O O . GLU A 1 272 ? -7.082 5.320 20.418 1.00 96.31 272 GLU A O 1
ATOM 2064 N N . LEU A 1 273 ? -5.354 4.812 19.060 1.00 97.25 273 LEU A N 1
ATOM 2065 C CA . LEU A 1 273 ? -6.160 4.431 17.903 1.00 97.25 273 LEU A CA 1
ATOM 2066 C C . LEU A 1 273 ? -7.143 3.307 18.249 1.00 97.25 273 LEU A C 1
ATOM 2068 O O . LEU A 1 273 ? -8.334 3.425 17.972 1.00 97.25 273 LEU A O 1
ATOM 2072 N N . LEU A 1 274 ? -6.678 2.242 18.908 1.00 96.31 274 LEU A N 1
ATOM 2073 C CA . LEU A 1 274 ? -7.524 1.107 19.291 1.00 96.31 274 LEU A CA 1
ATOM 2074 C C . LEU A 1 274 ? -8.629 1.507 20.276 1.00 96.31 274 LEU A C 1
ATOM 2076 O O . LEU A 1 274 ? -9.732 0.964 20.228 1.00 96.31 274 LEU A O 1
ATOM 2080 N N . ARG A 1 275 ? -8.354 2.479 21.153 1.00 97.62 275 ARG A N 1
ATOM 2081 C CA . ARG A 1 275 ? -9.346 3.036 22.079 1.00 97.62 275 ARG A CA 1
ATOM 2082 C C . ARG A 1 275 ? -10.397 3.882 21.355 1.00 97.62 275 ARG A C 1
ATOM 2084 O O . ARG A 1 275 ? -11.554 3.881 21.769 1.00 97.62 275 ARG A O 1
ATOM 2091 N N . LEU A 1 276 ? -9.997 4.638 20.335 1.00 97.75 276 LEU A N 1
ATOM 2092 C CA . LEU A 1 276 ? -10.860 5.591 19.630 1.00 97.75 276 LEU A CA 1
ATOM 2093 C C . LEU A 1 276 ? -11.620 4.980 18.449 1.00 97.75 276 LEU A C 1
ATOM 2095 O O . LEU A 1 276 ? -12.707 5.451 18.120 1.00 97.75 276 LEU A O 1
ATOM 2099 N N . MET A 1 277 ? -11.079 3.927 17.835 1.00 97.81 277 MET A N 1
ATOM 2100 C CA . MET A 1 277 ? -11.618 3.299 16.624 1.00 97.81 277 MET A CA 1
ATOM 2101 C C . MET A 1 277 ? -11.777 1.767 16.749 1.00 97.81 277 MET A C 1
ATOM 2103 O O . MET A 1 277 ? -11.362 1.033 15.846 1.00 97.81 277 MET A O 1
ATOM 2107 N N . PRO A 1 278 ? -12.387 1.244 17.835 1.00 97.62 278 PRO A N 1
ATOM 2108 C CA . PRO A 1 278 ? -12.466 -0.200 18.074 1.00 97.62 278 PRO A CA 1
ATOM 2109 C C . PRO A 1 278 ? -13.277 -0.951 17.005 1.00 97.62 278 PRO A C 1
ATOM 2111 O O . PRO A 1 278 ? -12.927 -2.074 16.647 1.00 97.62 278 PRO A O 1
ATOM 2114 N N . ASP A 1 279 ? -14.324 -0.333 16.453 1.00 97.56 279 ASP A N 1
ATOM 2115 C CA . ASP A 1 279 ? -15.209 -0.981 15.474 1.00 97.56 279 ASP A CA 1
ATOM 2116 C C . ASP A 1 279 ? -14.504 -1.229 14.133 1.00 97.56 279 ASP A C 1
ATOM 2118 O O . ASP A 1 279 ? -14.612 -2.310 13.540 1.00 97.56 279 ASP A O 1
ATOM 2122 N N . PHE A 1 280 ? -13.731 -0.245 13.657 1.00 98.19 280 PHE A N 1
ATOM 2123 C CA . PHE A 1 280 ? -12.944 -0.430 12.441 1.00 98.19 280 PHE A CA 1
ATOM 2124 C C . PHE A 1 280 ? -11.769 -1.377 12.686 1.00 98.19 280 PHE A C 1
ATOM 2126 O O . PHE A 1 280 ? -11.489 -2.221 11.839 1.00 98.19 280 PHE A O 1
ATOM 2133 N N . PHE A 1 281 ? -11.160 -1.345 13.876 1.00 98.44 281 PHE A N 1
ATOM 2134 C CA . PHE A 1 281 ? -10.145 -2.328 14.245 1.00 98.44 281 PHE A CA 1
ATOM 2135 C C . PHE A 1 281 ? -10.676 -3.769 14.226 1.00 98.44 281 PHE A C 1
ATOM 2137 O O . PHE A 1 281 ? -10.014 -4.650 13.684 1.00 98.44 281 PHE A O 1
ATOM 2144 N N . ALA A 1 282 ? -11.890 -4.024 14.720 1.00 98.19 282 ALA A N 1
ATOM 2145 C CA . ALA A 1 282 ? -12.507 -5.351 14.626 1.00 98.19 282 ALA A CA 1
ATOM 2146 C C . ALA A 1 282 ? -12.707 -5.800 13.161 1.00 98.19 282 ALA A C 1
ATOM 2148 O O . ALA A 1 282 ? -12.491 -6.966 12.811 1.00 98.19 282 ALA A O 1
ATOM 2149 N N . SER A 1 283 ? -13.066 -4.862 12.279 1.00 98.25 283 SER A N 1
ATOM 2150 C CA . SER A 1 283 ? -13.172 -5.120 10.836 1.00 98.25 283 SER A CA 1
ATOM 2151 C C . SER A 1 283 ? -11.801 -5.400 10.207 1.00 98.25 283 SER A C 1
ATOM 2153 O O . SER A 1 283 ? -11.657 -6.341 9.428 1.00 98.25 283 SER A O 1
ATOM 2155 N N . PHE A 1 284 ? -10.771 -4.647 10.596 1.00 98.38 284 PHE A N 1
ATOM 2156 C CA . PHE A 1 284 ? -9.382 -4.851 10.183 1.00 98.38 284 PHE A CA 1
ATOM 2157 C C . PHE A 1 284 ? -8.855 -6.232 10.607 1.00 98.38 284 PHE A C 1
ATOM 2159 O O . PHE A 1 284 ? -8.289 -6.956 9.787 1.00 98.38 284 PHE A O 1
ATOM 2166 N N . GLN A 1 285 ? -9.107 -6.643 11.855 1.00 97.62 285 GLN A N 1
ATOM 2167 C CA . GLN A 1 285 ? -8.683 -7.939 12.400 1.00 97.62 285 GLN A CA 1
ATOM 2168 C C . GLN A 1 285 ? -9.267 -9.138 11.644 1.00 97.62 285 GLN A C 1
ATOM 2170 O O . GLN A 1 285 ? -8.628 -10.183 11.538 1.00 97.62 285 GLN A O 1
ATOM 2175 N N . THR A 1 286 ? -10.482 -8.997 11.115 1.00 96.62 286 THR A N 1
ATOM 2176 C CA . THR A 1 286 ? -11.185 -10.057 10.374 1.00 96.62 286 THR A CA 1
ATOM 2177 C C . THR A 1 286 ? -10.985 -9.978 8.857 1.00 96.62 286 THR A C 1
ATOM 2179 O O . THR A 1 286 ? -11.594 -10.758 8.120 1.00 96.62 286 THR A O 1
ATOM 2182 N N . SER A 1 287 ? -10.134 -9.056 8.389 1.00 97.44 287 SER A N 1
ATOM 2183 C CA . SER A 1 287 ? -9.821 -8.845 6.973 1.00 97.44 287 SER A CA 1
ATOM 2184 C C . SER A 1 287 ? -8.320 -8.632 6.742 1.00 97.44 287 SER A C 1
ATOM 2186 O O . SER A 1 287 ? -7.589 -9.616 6.663 1.00 97.44 287 SER A O 1
ATOM 2188 N N . ALA A 1 288 ? -7.832 -7.388 6.663 1.00 97.50 288 ALA A N 1
ATOM 2189 C CA . ALA A 1 288 ? -6.438 -7.092 6.330 1.00 97.50 288 ALA A CA 1
ATOM 2190 C C . ALA A 1 288 ? -5.438 -7.764 7.275 1.00 97.50 288 ALA A C 1
ATOM 2192 O O . ALA A 1 288 ? -4.459 -8.311 6.790 1.00 97.50 288 ALA A O 1
ATOM 2193 N N . ALA A 1 289 ? -5.696 -7.827 8.585 1.00 96.62 289 ALA A N 1
ATOM 2194 C CA . ALA A 1 289 ? -4.776 -8.481 9.525 1.00 96.62 289 ALA A CA 1
ATOM 2195 C C . ALA A 1 289 ? -4.617 -9.995 9.290 1.00 96.62 289 ALA A C 1
ATOM 2197 O O . ALA A 1 289 ? -3.688 -10.607 9.810 1.00 96.62 289 ALA A O 1
ATOM 2198 N N . GLN A 1 290 ? -5.539 -10.621 8.552 1.00 94.69 290 GLN A N 1
ATOM 2199 C CA . GLN A 1 290 ? -5.454 -12.045 8.234 1.00 94.69 290 GLN A CA 1
ATOM 2200 C C . GLN A 1 290 ? -4.500 -12.325 7.070 1.00 94.69 290 GLN A C 1
ATOM 2202 O O . GLN A 1 290 ? -3.978 -13.437 6.962 1.00 94.69 290 GLN A O 1
ATOM 2207 N N . VAL A 1 291 ? -4.283 -11.326 6.209 1.00 96.94 291 VAL A N 1
ATOM 2208 C CA . VAL A 1 291 ? -3.601 -11.476 4.916 1.00 96.94 291 VAL A CA 1
ATOM 2209 C C . VAL A 1 291 ? -2.362 -10.591 4.781 1.00 96.94 291 VAL A C 1
ATOM 2211 O O . VAL A 1 291 ? -1.422 -10.983 4.095 1.00 96.94 291 VAL A O 1
ATOM 2214 N N . LEU A 1 292 ? -2.335 -9.438 5.451 1.00 97.12 292 LEU A N 1
ATOM 2215 C CA . LEU A 1 292 ? -1.213 -8.508 5.518 1.00 97.12 292 LEU A CA 1
ATOM 2216 C C . LEU A 1 292 ? -0.533 -8.578 6.883 1.00 97.12 292 LEU A C 1
ATOM 2218 O O . LEU A 1 292 ? -1.176 -8.784 7.913 1.00 97.12 292 LEU A O 1
ATOM 2222 N N . GLN A 1 293 ? 0.763 -8.298 6.888 1.00 95.50 293 GLN A N 1
ATOM 2223 C CA . GLN A 1 293 ? 1.546 -8.045 8.093 1.00 95.50 293 GLN A CA 1
ATOM 2224 C C . GLN A 1 293 ? 2.353 -6.749 7.933 1.00 95.50 293 GLN A C 1
ATOM 2226 O O . GLN A 1 293 ? 2.550 -6.303 6.798 1.00 95.50 293 GLN A O 1
ATOM 2231 N N . PRO A 1 294 ? 2.836 -6.135 9.033 1.00 95.69 294 PRO A N 1
ATOM 2232 C CA . PRO A 1 294 ? 3.773 -5.029 8.914 1.00 95.69 294 PRO A CA 1
ATOM 2233 C C . PRO A 1 294 ? 4.990 -5.445 8.075 1.00 95.69 294 PRO A C 1
ATOM 2235 O O . PRO A 1 294 ? 5.482 -6.567 8.243 1.00 95.69 294 PRO A O 1
ATOM 2238 N N . PRO A 1 295 ? 5.500 -4.555 7.208 1.00 95.06 295 PRO A N 1
ATOM 2239 C CA . PRO A 1 295 ? 6.709 -4.831 6.457 1.00 95.06 295 PRO A CA 1
ATOM 2240 C C . PRO A 1 295 ? 7.893 -5.134 7.378 1.00 95.06 295 PRO A C 1
ATOM 2242 O O . PRO A 1 295 ? 7.970 -4.672 8.522 1.00 95.06 295 PRO A O 1
ATOM 2245 N N . ASN A 1 296 ? 8.848 -5.906 6.864 1.00 91.94 296 ASN A N 1
ATOM 2246 C CA . ASN A 1 296 ? 10.035 -6.271 7.622 1.00 91.94 296 ASN A CA 1
ATOM 2247 C C . ASN A 1 296 ? 10.870 -5.019 7.945 1.00 91.94 296 ASN A C 1
ATOM 2249 O O . ASN A 1 296 ? 11.343 -4.319 7.054 1.00 91.94 296 ASN A O 1
ATOM 2253 N N . VAL A 1 297 ? 11.103 -4.770 9.234 1.00 88.19 297 VAL A N 1
ATOM 2254 C CA . VAL A 1 297 ? 11.847 -3.597 9.721 1.00 88.19 297 VAL A CA 1
ATOM 2255 C C . VAL A 1 297 ? 13.281 -3.511 9.195 1.00 88.19 297 VAL A C 1
ATOM 2257 O O . VAL A 1 297 ? 13.793 -2.412 9.009 1.00 88.19 297 VAL A O 1
ATOM 2260 N N . THR A 1 298 ? 13.933 -4.645 8.924 1.00 89.50 298 THR A N 1
ATOM 2261 C CA . THR A 1 298 ? 15.264 -4.675 8.308 1.00 89.50 298 THR A CA 1
ATOM 2262 C C . THR A 1 298 ? 15.200 -4.212 6.860 1.00 89.50 298 THR A C 1
ATOM 2264 O O . THR A 1 298 ? 16.075 -3.457 6.456 1.00 89.50 298 THR A O 1
ATOM 2267 N N . VAL A 1 299 ? 14.156 -4.594 6.112 1.00 89.44 299 VAL A N 1
ATOM 2268 C CA . VAL A 1 299 ? 13.917 -4.083 4.752 1.00 89.44 299 VAL A CA 1
ATOM 2269 C C . VAL A 1 299 ? 13.638 -2.583 4.809 1.00 89.44 299 VAL A C 1
ATOM 2271 O O . VAL A 1 299 ? 14.308 -1.823 4.118 1.00 89.44 299 VAL A O 1
ATOM 2274 N N . LEU A 1 300 ? 12.759 -2.119 5.704 1.00 91.88 300 LEU A N 1
ATOM 2275 C CA . LEU A 1 300 ? 12.463 -0.686 5.841 1.00 91.88 300 LEU A CA 1
ATOM 2276 C C . LEU A 1 300 ? 13.707 0.153 6.182 1.00 91.88 300 LEU A C 1
ATOM 2278 O O . LEU A 1 300 ? 13.878 1.248 5.653 1.00 91.88 300 LEU A O 1
ATOM 2282 N N . ALA A 1 301 ? 14.616 -0.372 7.008 1.00 88.56 301 ALA A N 1
ATOM 2283 C CA . ALA A 1 301 ? 15.865 0.309 7.353 1.00 88.56 301 ALA A CA 1
ATOM 2284 C C . ALA A 1 301 ? 16.822 0.491 6.157 1.00 88.56 301 ALA A C 1
ATOM 2286 O O . ALA A 1 301 ? 17.709 1.345 6.209 1.00 88.56 301 ALA A O 1
ATOM 2287 N N . THR A 1 302 ? 16.658 -0.281 5.075 1.00 89.81 302 THR A N 1
ATOM 2288 C CA . THR A 1 302 ? 17.502 -0.160 3.874 1.00 89.81 302 THR A CA 1
ATOM 2289 C C . THR A 1 302 ? 17.188 1.071 3.021 1.00 89.81 302 THR A C 1
ATOM 2291 O O . THR A 1 302 ? 18.038 1.484 2.235 1.00 89.81 302 THR A O 1
ATOM 2294 N N . PHE A 1 303 ? 16.032 1.715 3.218 1.00 88.81 303 PHE A N 1
ATOM 2295 C CA . PHE A 1 303 ? 15.718 3.012 2.601 1.00 88.81 303 PHE A CA 1
ATOM 2296 C C . PHE A 1 303 ? 16.444 4.191 3.271 1.00 88.81 303 PHE A C 1
ATOM 2298 O O . PHE A 1 303 ? 16.282 5.337 2.860 1.00 88.81 303 PHE A O 1
ATOM 2305 N N . GLY A 1 304 ? 17.268 3.915 4.285 1.00 72.12 304 GLY A N 1
ATOM 2306 C CA . GLY A 1 304 ? 17.963 4.920 5.075 1.00 72.12 304 GLY A CA 1
ATOM 2307 C C . GLY A 1 304 ? 17.271 5.179 6.408 1.00 72.12 304 GLY A C 1
ATOM 2308 O O . GLY A 1 304 ? 16.144 4.759 6.666 1.00 72.12 304 GLY A O 1
ATOM 2309 N N . THR A 1 305 ? 17.993 5.841 7.306 1.00 53.75 305 THR A N 1
ATOM 2310 C CA . THR A 1 305 ? 17.503 6.145 8.648 1.00 53.75 305 THR A CA 1
ATOM 2311 C C . THR A 1 305 ? 16.342 7.125 8.568 1.00 53.75 305 THR A C 1
ATOM 2313 O O . THR A 1 305 ? 16.466 8.237 8.054 1.00 53.75 305 THR A O 1
ATOM 2316 N N . SER A 1 306 ? 15.201 6.731 9.127 1.00 48.56 306 SER A N 1
ATOM 2317 C CA . SER A 1 306 ? 14.156 7.688 9.437 1.00 48.56 306 SER A CA 1
ATOM 2318 C C . SER A 1 306 ? 14.707 8.756 10.383 1.00 48.56 306 SER A C 1
ATOM 2320 O O . SER A 1 306 ? 15.287 8.470 11.431 1.00 48.56 306 SER A O 1
ATOM 2322 N N . ARG A 1 307 ? 14.456 9.997 9.987 1.00 51.84 307 ARG A N 1
ATOM 2323 C CA . ARG A 1 307 ? 14.424 11.230 10.768 1.00 51.84 307 ARG A CA 1
ATOM 2324 C C . ARG A 1 307 ? 15.674 11.813 11.422 1.00 51.84 307 ARG A C 1
ATOM 2326 O O . ARG A 1 307 ? 15.776 13.027 11.370 1.00 51.84 307 ARG A O 1
ATOM 2333 N N . ASP A 1 308 ? 16.607 11.041 11.974 1.00 42.56 308 ASP A N 1
ATOM 2334 C CA . ASP A 1 308 ? 17.716 11.627 12.765 1.00 42.56 308 ASP A CA 1
ATOM 2335 C C . ASP A 1 308 ? 19.064 10.892 12.632 1.00 42.56 308 ASP A C 1
ATOM 2337 O O . ASP A 1 308 ? 19.973 11.075 13.440 1.00 42.56 308 ASP A O 1
ATOM 2341 N N . GLY A 1 309 ? 19.244 10.039 11.619 1.00 39.59 309 GLY A N 1
ATOM 2342 C CA . GLY A 1 309 ? 20.526 9.345 11.440 1.00 39.59 309 GLY A CA 1
ATOM 2343 C C . GLY A 1 309 ? 20.764 8.168 12.398 1.00 39.59 309 GLY A C 1
ATOM 2344 O O . GLY A 1 309 ? 21.840 7.575 12.355 1.00 39.59 309 GLY A O 1
ATOM 2345 N N . ALA A 1 310 ? 19.783 7.789 13.222 1.00 35.28 310 ALA A N 1
ATOM 2346 C CA . ALA A 1 310 ? 19.864 6.626 14.103 1.00 35.28 310 ALA A CA 1
ATOM 2347 C C . ALA A 1 310 ? 18.942 5.496 13.624 1.00 35.28 310 ALA A C 1
ATOM 2349 O O . ALA A 1 310 ? 17.790 5.725 13.260 1.00 35.28 310 ALA A O 1
ATOM 2350 N N . LEU A 1 311 ? 19.459 4.264 13.640 1.00 38.69 311 LEU A N 1
ATOM 2351 C CA . LEU A 1 311 ? 18.632 3.063 13.536 1.00 38.69 311 LEU A CA 1
ATOM 2352 C C . LEU A 1 311 ? 17.716 3.008 14.771 1.00 38.69 311 LEU A C 1
ATOM 2354 O O . LEU A 1 311 ? 18.230 3.151 15.883 1.00 38.69 311 LEU A O 1
ATOM 2358 N N . PRO A 1 312 ? 16.398 2.798 14.626 1.00 42.78 312 PRO A N 1
ATOM 2359 C CA . PRO A 1 312 ? 15.550 2.575 15.786 1.00 42.78 312 PRO A CA 1
ATOM 2360 C C . PRO A 1 312 ? 16.005 1.299 16.509 1.00 42.78 312 PRO A C 1
ATOM 2362 O O . PRO A 1 312 ? 16.152 0.247 15.883 1.00 42.78 312 PRO A O 1
ATOM 2365 N N . GLU A 1 313 ? 16.235 1.379 17.824 1.00 41.59 313 GLU A N 1
ATOM 2366 C CA . GLU A 1 313 ? 16.421 0.180 18.643 1.00 41.59 313 GLU A CA 1
ATOM 2367 C C . GLU A 1 313 ? 15.129 -0.644 18.592 1.00 41.59 313 GLU A C 1
ATOM 2369 O O . GLU A 1 313 ? 14.058 -0.215 19.028 1.00 41.59 313 GLU A O 1
ATOM 2374 N N . LEU A 1 314 ? 15.223 -1.828 17.988 1.00 46.31 314 LEU A N 1
ATOM 2375 C CA . LEU A 1 314 ? 14.103 -2.740 17.824 1.00 46.31 314 LEU A CA 1
ATOM 2376 C C . LEU A 1 314 ? 13.856 -3.460 19.152 1.00 46.31 314 LEU A C 1
ATOM 2378 O O . LEU A 1 314 ? 14.598 -4.365 19.524 1.00 46.31 314 LEU A O 1
ATOM 2382 N N . GLY A 1 315 ? 12.799 -3.072 19.867 1.00 37.19 315 GLY A N 1
ATOM 2383 C CA . GLY A 1 315 ? 12.266 -3.891 20.952 1.00 37.19 315 GLY A CA 1
ATOM 2384 C C . GLY A 1 315 ? 11.806 -5.245 20.404 1.00 37.19 315 GLY A C 1
ATOM 2385 O O . GLY A 1 315 ? 11.023 -5.297 19.453 1.00 37.19 315 GLY A O 1
ATOM 2386 N N . GLU A 1 316 ? 12.299 -6.340 20.983 1.00 38.22 316 GLU A N 1
ATOM 2387 C CA . GLU A 1 316 ? 11.825 -7.692 20.681 1.00 38.22 316 GLU A CA 1
ATOM 2388 C C . GLU A 1 316 ? 10.319 -7.783 20.977 1.00 38.22 316 GLU A C 1
ATOM 2390 O O . GLU A 1 316 ? 9.905 -7.687 22.132 1.00 38.22 316 GLU A O 1
ATOM 2395 N N . GLY A 1 317 ? 9.482 -7.950 19.947 1.00 38.19 317 GLY A N 1
ATOM 2396 C CA . GLY A 1 317 ? 8.054 -8.202 20.165 1.00 38.19 317 GLY A CA 1
ATOM 2397 C C . GLY A 1 317 ? 7.093 -7.730 19.078 1.00 38.19 317 GLY A C 1
ATOM 2398 O O . GLY A 1 317 ? 6.088 -7.109 19.400 1.00 38.19 317 GLY A O 1
ATOM 2399 N N . LEU A 1 318 ? 7.332 -8.055 17.806 1.00 37.38 318 LEU A N 1
ATOM 2400 C CA . LEU A 1 318 ? 6.253 -8.098 16.810 1.00 37.38 318 LEU A CA 1
ATOM 2401 C C . LEU A 1 318 ? 5.874 -9.562 16.585 1.00 37.38 318 LEU A C 1
ATOM 2403 O O . LEU A 1 318 ? 6.285 -10.190 15.617 1.00 37.38 318 LEU A O 1
ATOM 2407 N N . THR A 1 319 ? 5.120 -10.124 17.530 1.00 34.44 319 THR A N 1
ATOM 2408 C CA . THR A 1 319 ? 4.398 -11.380 17.299 1.00 34.44 319 THR A CA 1
ATOM 2409 C C . THR A 1 319 ? 2.910 -11.063 17.273 1.00 34.44 319 THR A C 1
ATOM 2411 O O . THR A 1 319 ? 2.324 -10.680 18.282 1.00 34.44 319 THR A O 1
ATOM 2414 N N . PHE A 1 320 ? 2.283 -11.203 16.105 1.00 38.28 320 PHE A N 1
ATOM 2415 C CA . PHE A 1 320 ? 0.839 -11.396 16.036 1.00 38.28 320 PHE A CA 1
ATOM 2416 C C . PHE A 1 320 ? 0.593 -12.859 16.407 1.00 38.28 320 PHE A C 1
ATOM 2418 O O . PHE A 1 320 ? 0.671 -13.752 15.569 1.00 38.28 320 PHE A O 1
ATOM 2425 N N . GLY A 1 321 ? 0.424 -13.129 17.701 1.00 29.62 321 GLY A N 1
ATOM 2426 C CA . GLY A 1 321 ? 0.063 -14.465 18.164 1.00 29.62 321 GLY A CA 1
ATOM 2427 C C . GLY A 1 321 ? -1.357 -14.833 17.709 1.00 29.62 321 GLY A C 1
ATOM 2428 O O . GLY A 1 321 ? -2.238 -13.967 17.712 1.00 29.62 321 GLY A O 1
ATOM 2429 N N . PRO A 1 322 ? -1.631 -16.101 17.356 1.00 35.19 322 PRO A N 1
ATOM 2430 C CA . PRO A 1 322 ? -2.991 -16.550 17.120 1.00 35.19 322 PRO A CA 1
ATOM 2431 C C . PRO A 1 322 ? -3.710 -16.667 18.472 1.00 35.19 322 PRO A C 1
ATOM 2433 O O . PRO A 1 322 ? -3.448 -17.577 19.255 1.00 35.19 322 PRO A O 1
ATOM 2436 N N . GLY A 1 323 ? -4.632 -15.741 18.741 1.00 39.78 323 GLY A N 1
ATOM 2437 C CA . GLY A 1 323 ? -5.627 -15.867 19.806 1.00 39.78 323 GLY A CA 1
ATOM 2438 C C . GLY A 1 323 ? -5.271 -15.219 21.144 1.00 39.78 323 GLY A C 1
ATOM 2439 O O . GLY A 1 323 ? -4.960 -15.908 22.111 1.00 39.78 323 GLY A O 1
ATOM 2440 N N . GLU A 1 324 ? -5.508 -13.913 21.270 1.00 32.50 324 GLU A N 1
ATOM 2441 C CA . GLU A 1 324 ? -6.050 -13.398 22.531 1.00 32.50 324 GLU A CA 1
ATOM 2442 C C . GLU A 1 324 ? -7.553 -13.689 22.550 1.00 32.50 324 GLU A C 1
ATOM 2444 O O . GLU A 1 324 ? -8.387 -12.919 22.074 1.00 32.50 324 GLU A O 1
ATOM 2449 N N . ALA A 1 325 ? -7.911 -14.856 23.086 1.00 31.08 325 ALA A N 1
ATOM 2450 C CA . ALA A 1 325 ? -9.270 -15.093 23.534 1.00 31.08 325 ALA A CA 1
ATOM 2451 C C . ALA A 1 325 ? -9.569 -14.089 24.657 1.00 31.08 325 ALA A C 1
ATOM 2453 O O . ALA A 1 325 ? -9.019 -14.194 25.755 1.00 31.08 325 ALA A O 1
ATOM 2454 N N . LEU A 1 326 ? -10.445 -13.119 24.382 1.00 34.62 326 LEU A N 1
ATOM 2455 C CA . LEU A 1 326 ? -11.069 -12.273 25.394 1.00 34.62 326 LEU A CA 1
ATOM 2456 C C . LEU A 1 326 ? -11.812 -13.170 26.391 1.00 34.62 326 LEU A C 1
ATOM 2458 O O . LEU A 1 326 ? -12.969 -13.548 26.201 1.00 34.62 326 LEU A O 1
ATOM 2462 N N . GLY A 1 327 ? -11.117 -13.539 27.464 1.00 28.48 327 GLY A N 1
ATOM 2463 C CA . GLY A 1 327 ? -11.708 -14.155 28.634 1.00 28.48 327 GLY A CA 1
ATOM 2464 C C . GLY A 1 327 ? -12.662 -13.159 29.277 1.00 28.48 327 GLY A C 1
ATOM 2465 O O . GLY A 1 327 ? -12.239 -12.168 29.870 1.00 28.48 327 GLY A O 1
ATOM 2466 N N . ALA A 1 328 ? -13.956 -13.438 29.158 1.00 35.09 328 ALA A N 1
ATOM 2467 C CA . ALA A 1 328 ? -15.012 -12.761 29.884 1.00 35.09 328 ALA A CA 1
ATOM 2468 C C . ALA A 1 328 ? -14.661 -12.658 31.380 1.00 35.09 328 ALA A C 1
ATOM 2470 O O . ALA A 1 328 ? -14.613 -13.662 32.092 1.00 35.09 328 ALA A O 1
ATOM 2471 N N . ARG A 1 329 ? -14.464 -11.436 31.880 1.00 28.88 329 ARG A N 1
ATOM 2472 C CA . ARG A 1 329 ? -14.641 -11.136 33.302 1.00 28.88 329 ARG A CA 1
ATOM 2473 C C . ARG A 1 329 ? -15.976 -10.431 33.469 1.00 28.88 329 ARG A C 1
ATOM 2475 O O . ARG A 1 329 ? -16.130 -9.267 33.118 1.00 28.88 329 ARG A O 1
ATOM 2482 N N . ALA A 1 330 ? -16.942 -11.177 33.997 1.00 29.83 330 ALA A N 1
ATOM 2483 C CA . ALA A 1 330 ? -18.156 -10.613 34.563 1.00 29.83 330 ALA A CA 1
ATOM 2484 C C . ALA A 1 330 ? -17.798 -9.615 35.687 1.00 29.83 330 ALA A C 1
ATOM 2486 O O . ALA A 1 330 ? -16.819 -9.841 36.406 1.00 29.83 330 ALA A O 1
ATOM 2487 N N . PRO A 1 331 ? -18.574 -8.536 35.873 1.00 32.31 331 PRO A N 1
ATOM 2488 C CA . PRO A 1 331 ? -18.333 -7.586 36.946 1.00 32.31 331 PRO A CA 1
ATOM 2489 C C . PRO A 1 331 ? -18.772 -8.192 38.283 1.00 32.31 331 PRO A C 1
ATOM 2491 O O . PRO A 1 331 ? -19.941 -8.526 38.476 1.00 32.31 331 PRO A O 1
ATOM 2494 N N . THR A 1 332 ? -17.847 -8.318 39.232 1.00 34.41 332 THR A N 1
ATOM 2495 C CA . THR A 1 332 ? -18.192 -8.504 40.645 1.00 34.41 332 THR A CA 1
ATOM 2496 C C . THR A 1 332 ? -18.486 -7.145 41.265 1.00 34.41 332 THR A C 1
ATOM 2498 O O . THR A 1 332 ? -17.581 -6.332 41.435 1.00 34.41 332 THR A O 1
ATOM 2501 N N . PHE A 1 333 ? -19.754 -6.924 41.603 1.00 35.84 333 PHE A N 1
ATOM 2502 C CA . PHE A 1 333 ? -20.173 -5.930 42.585 1.00 35.84 333 PHE A CA 1
ATOM 2503 C C . PHE A 1 333 ? -19.731 -6.377 43.983 1.00 35.84 333 PHE A C 1
ATOM 2505 O O . PHE A 1 333 ? -20.149 -7.450 44.422 1.00 35.84 333 PHE A O 1
ATOM 2512 N N . VAL A 1 334 ? -18.952 -5.537 44.671 1.00 43.97 334 VAL A N 1
ATOM 2513 C CA . VAL A 1 334 ? -19.032 -5.284 46.122 1.00 43.97 334 VAL A CA 1
ATOM 2514 C C . VAL A 1 334 ? -18.762 -3.802 46.339 1.00 43.97 334 VAL A C 1
ATOM 2516 O O . VAL A 1 334 ? -17.753 -3.320 45.778 1.00 43.97 334 VAL A O 1
#

Foldseek 3Di:
DDDDDDDDDDDDDDDPPPPDDDDDDDDDDPDDPDDDPDDDQDPLLPDLFDSFQAFDQDPDLADKDDQDADPPFPQFGTWIDGLLEIETEGPPDDPVLVVLLRLQLCQFFDDPPFLDVVLLVQLSSQSRSRQHYEYEYEDDPVPDDVSVVVSVVVCSVRHRYQYYAYPPDALRLLSSLLRSLLSSLSTRLCRSPVQARRLDDPHVLLVLLVVCCVVQQFDDVVQDDDDPVSVVNVSSVSSSNVSSLLVCLCQLNCVARNDPPDSRGDNNHNVSSCVRRVPSVVSCVVTSSNRTDRGDLVSSCVSDHHDDRDRPDDDPDPDPDPDPPPDDDDDDDD